Protein AF-A0A7S0FI44-F1 (afdb_monomer)

InterPro domains:
  IPR027450 Alpha-ketoglutarate-dependent dioxygenase AlkB-like [PF13532] (153-317)
  IPR032854 Alkylated DNA repair protein alkB homologue 3 [PTHR31212] (150-317)
  IPR037151 Alpha-ketoglutarate-dependent dioxygenase AlkB-like superfamily [G3DSA:2.60.120.590] (138-317)

Organism: NCBI:txid73915

Structure (mmCIF, N/CA/C/O backbone):
data_AF-A0A7S0FI44-F1
#
_entry.id   AF-A0A7S0FI44-F1
#
loop_
_atom_site.group_PDB
_atom_site.id
_atom_site.type_symbol
_atom_site.label_atom_id
_atom_site.label_alt_id
_atom_site.label_comp_id
_atom_site.label_asym_id
_atom_site.label_entity_id
_atom_site.label_seq_id
_atom_site.pdbx_PDB_ins_code
_atom_site.Cartn_x
_atom_site.Cartn_y
_atom_site.Cartn_z
_atom_site.occupancy
_atom_site.B_iso_or_equiv
_atom_site.auth_seq_id
_atom_site.auth_comp_id
_atom_site.auth_asym_id
_atom_site.auth_atom_id
_atom_site.pdbx_PDB_model_num
ATOM 1 N N . ILE A 1 1 ? -6.161 2.951 2.560 1.00 42.94 1 ILE A N 1
ATOM 2 C CA . ILE A 1 1 ? -7.386 2.260 3.047 1.00 42.94 1 ILE A CA 1
ATOM 3 C C . ILE A 1 1 ? -8.479 2.403 1.997 1.00 42.94 1 ILE A C 1
ATOM 5 O O . ILE A 1 1 ? -8.784 3.537 1.636 1.00 42.94 1 ILE A O 1
ATOM 9 N N . GLU A 1 2 ? -9.023 1.293 1.491 1.00 34.66 2 GLU A N 1
ATOM 10 C CA . GLU A 1 2 ? -10.235 1.283 0.654 1.00 34.66 2 GLU A CA 1
ATOM 11 C C . GLU A 1 2 ? -11.456 0.966 1.534 1.00 34.66 2 GLU A C 1
ATOM 13 O O . GLU A 1 2 ? -11.443 -0.059 2.201 1.00 34.66 2 GLU A O 1
ATOM 18 N N . ALA A 1 3 ? -12.489 1.814 1.581 1.00 27.47 3 ALA A N 1
ATOM 19 C CA . ALA A 1 3 ? -13.718 1.580 2.363 1.00 27.47 3 ALA A CA 1
ATOM 20 C C . ALA A 1 3 ? -14.952 1.549 1.427 1.00 27.47 3 ALA A C 1
ATOM 22 O O . ALA A 1 3 ? -15.003 2.346 0.492 1.00 27.47 3 ALA A O 1
ATOM 23 N N . LEU A 1 4 ? -15.930 0.642 1.631 1.00 38.25 4 LEU A N 1
ATOM 24 C CA . LEU A 1 4 ? -17.159 0.501 0.809 1.00 38.25 4 LEU A CA 1
ATOM 25 C C . LEU A 1 4 ? -18.465 0.243 1.595 1.00 38.25 4 LEU A C 1
ATOM 27 O O . LEU A 1 4 ? -18.546 -0.721 2.355 1.00 38.25 4 LEU A O 1
ATOM 31 N N . TRP A 1 5 ? -19.520 1.027 1.314 1.00 28.00 5 TRP A N 1
ATOM 32 C CA . TRP A 1 5 ? -20.874 0.923 1.903 1.00 28.00 5 TRP A CA 1
ATOM 33 C C . TRP A 1 5 ? -21.754 -0.160 1.255 1.00 28.00 5 TRP A C 1
ATOM 35 O O . TRP A 1 5 ? -21.589 -0.519 0.087 1.00 28.00 5 TRP A O 1
ATOM 45 N N . ARG A 1 6 ? -22.715 -0.692 2.024 1.00 29.89 6 ARG A N 1
ATOM 46 C CA . ARG A 1 6 ? -23.575 -1.809 1.624 1.00 29.89 6 ARG A CA 1
ATOM 47 C C . ARG A 1 6 ? -25.038 -1.501 1.931 1.00 29.89 6 ARG A C 1
ATOM 49 O O . ARG A 1 6 ? -25.525 -1.868 2.986 1.00 29.89 6 ARG A O 1
ATOM 56 N N . GLU A 1 7 ? -25.755 -0.932 0.966 1.00 28.16 7 GLU A N 1
ATOM 57 C CA . GLU A 1 7 ? -27.185 -1.206 0.794 1.00 28.16 7 GLU A CA 1
ATOM 58 C C . GLU A 1 7 ? -27.658 -0.850 -0.628 1.00 28.16 7 GLU A C 1
ATOM 60 O O . GLU A 1 7 ? -27.483 0.265 -1.105 1.00 28.16 7 GLU A O 1
ATOM 65 N N . LYS A 1 8 ? -28.302 -1.825 -1.291 1.00 28.42 8 LYS A N 1
ATOM 66 C CA . LYS A 1 8 ? -28.957 -1.760 -2.620 1.00 28.42 8 LYS A CA 1
ATOM 67 C C . LYS A 1 8 ? -28.057 -1.808 -3.866 1.00 28.42 8 LYS A C 1
ATOM 69 O O . LYS A 1 8 ? -28.042 -0.887 -4.674 1.00 28.42 8 LYS A O 1
ATOM 74 N N . MET A 1 9 ? -27.489 -2.981 -4.160 1.00 27.02 9 MET A N 1
ATOM 75 C CA . MET A 1 9 ? -27.206 -3.353 -5.555 1.00 27.02 9 MET A CA 1
ATOM 76 C C . MET A 1 9 ? -28.156 -4.453 -6.034 1.00 27.02 9 MET A C 1
ATOM 78 O O . MET A 1 9 ? -28.011 -5.620 -5.684 1.00 27.02 9 MET A O 1
ATOM 82 N N . LYS A 1 10 ? -29.111 -4.072 -6.891 1.00 24.08 10 LYS A N 1
ATOM 83 C CA . LYS A 1 10 ? -29.595 -4.951 -7.962 1.00 24.08 10 LYS A CA 1
ATOM 84 C C . LYS A 1 10 ? -28.687 -4.684 -9.167 1.00 24.08 10 LYS A C 1
ATOM 86 O O . LYS A 1 10 ? -28.767 -3.580 -9.709 1.00 24.08 10 LYS A O 1
ATOM 91 N N . PRO A 1 11 ? -27.820 -5.619 -9.588 1.00 28.06 11 PRO A N 1
ATOM 92 C CA . PRO A 1 11 ? -27.009 -5.424 -10.779 1.00 28.06 11 PRO A CA 1
ATOM 93 C C . PRO A 1 11 ? -27.921 -5.361 -12.009 1.00 28.06 11 PRO A C 1
ATOM 95 O O . PRO A 1 11 ? -28.444 -6.362 -12.494 1.00 28.06 11 PRO A O 1
ATOM 98 N N . ARG A 1 12 ? -28.124 -4.153 -12.534 1.00 25.16 12 ARG A N 1
ATOM 99 C CA . ARG A 1 12 ? -28.497 -3.967 -13.934 1.00 25.16 12 ARG A CA 1
ATOM 100 C C . ARG A 1 12 ? -27.219 -4.211 -14.719 1.00 25.16 12 ARG A C 1
ATOM 102 O O . ARG A 1 12 ? -26.402 -3.313 -14.729 1.00 25.16 12 ARG A O 1
ATOM 109 N N . TRP A 1 13 ? -27.038 -5.433 -15.216 1.00 25.02 13 TRP A N 1
ATOM 110 C CA . TRP A 1 13 ? -26.432 -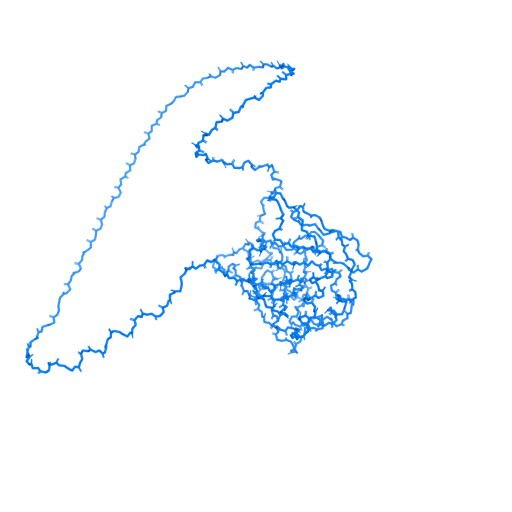5.855 -16.492 1.00 25.02 13 TRP A CA 1
ATOM 111 C C . TRP A 1 13 ? -26.370 -7.391 -16.451 1.00 25.02 13 TRP A C 1
ATOM 113 O O . TRP A 1 13 ? -25.435 -7.993 -15.934 1.00 25.02 13 TRP A O 1
ATOM 123 N N . VAL A 1 14 ? -27.450 -8.004 -16.937 1.00 25.06 14 VAL A N 1
ATOM 124 C CA . VAL A 1 14 ? -27.537 -9.418 -17.328 1.00 25.06 14 VAL A CA 1
ATOM 125 C C . VAL A 1 14 ? -26.830 -9.595 -18.678 1.00 25.06 14 VAL A C 1
ATOM 127 O O . VAL A 1 14 ? -26.771 -8.633 -19.447 1.00 25.06 14 VAL A O 1
ATOM 130 N N . ILE A 1 15 ? -26.407 -10.844 -18.943 1.00 25.98 15 ILE A N 1
ATOM 131 C CA . ILE A 1 15 ? -25.989 -11.516 -20.200 1.00 25.98 15 ILE A CA 1
ATOM 132 C C . ILE A 1 15 ? -24.527 -11.993 -20.060 1.00 25.98 15 ILE A C 1
ATOM 134 O O . ILE A 1 15 ? -23.614 -11.178 -20.061 1.00 25.98 15 ILE A O 1
ATOM 138 N N . ASN A 1 16 ? -24.192 -13.282 -19.934 1.00 27.03 16 ASN A N 1
ATOM 139 C CA . ASN A 1 16 ? -24.954 -14.527 -20.052 1.00 27.03 16 ASN A CA 1
ATOM 140 C C . ASN A 1 16 ? -24.418 -15.553 -19.046 1.00 27.03 16 ASN A C 1
ATOM 142 O O . ASN A 1 16 ? -23.236 -15.899 -19.082 1.00 27.03 16 ASN A O 1
ATOM 146 N N . GLU A 1 17 ? -25.314 -16.095 -18.226 1.00 29.50 17 GLU A N 1
ATOM 147 C CA . GLU A 1 17 ? -25.167 -17.442 -17.690 1.00 29.50 17 GLU A CA 1
ATOM 148 C C . GLU A 1 17 ? -25.159 -18.410 -18.877 1.00 29.50 17 GLU A C 1
ATOM 150 O O . GLU A 1 17 ? -26.155 -18.567 -19.585 1.00 29.50 17 GLU A O 1
ATOM 155 N N . LEU A 1 18 ? -24.023 -19.062 -19.116 1.00 29.16 18 LEU A N 1
ATOM 156 C CA . LEU A 1 18 ? -24.046 -20.376 -19.741 1.00 29.16 18 LEU A CA 1
ATOM 157 C C . LEU A 1 18 ? -24.519 -21.346 -18.659 1.00 29.16 18 LEU A C 1
ATOM 159 O O . LEU A 1 18 ? -23.716 -21.975 -17.974 1.00 29.16 18 LEU A O 1
ATOM 163 N N . GLU A 1 19 ? -25.840 -21.393 -18.478 1.00 33.75 19 GLU A N 1
ATOM 164 C CA . GLU A 1 19 ? -26.489 -22.493 -17.785 1.00 33.75 19 GLU A CA 1
ATOM 165 C C . GLU A 1 19 ? -26.188 -23.793 -18.530 1.00 33.75 19 GLU A C 1
ATOM 167 O O . GLU A 1 19 ? -26.475 -23.978 -19.716 1.00 33.75 19 GLU A O 1
ATOM 172 N N . ASP A 1 20 ? -25.635 -24.695 -17.745 1.00 41.44 20 ASP A N 1
ATOM 173 C CA . ASP A 1 20 ? -25.549 -26.127 -17.907 1.00 41.44 20 ASP A CA 1
ATOM 174 C C . ASP A 1 20 ? -26.904 -26.734 -18.345 1.00 41.44 20 ASP A C 1
ATOM 176 O O . ASP A 1 20 ? -27.764 -27.091 -17.539 1.00 41.44 20 ASP A O 1
ATOM 180 N N . ARG A 1 21 ? -27.137 -26.818 -19.661 1.00 34.50 21 ARG A N 1
ATOM 181 C CA . ARG A 1 21 ? -28.243 -27.576 -20.275 1.00 34.50 21 ARG A CA 1
ATOM 182 C C . ARG A 1 21 ? -27.764 -28.240 -21.561 1.00 34.50 21 ARG A C 1
ATOM 184 O O . ARG A 1 21 ? -28.010 -27.738 -22.655 1.00 34.50 21 ARG A O 1
ATOM 191 N N . GLY A 1 22 ? -27.081 -29.377 -21.426 1.00 31.08 22 GLY A N 1
ATOM 192 C CA . GLY A 1 22 ? -26.434 -30.017 -22.573 1.00 31.08 22 GLY A CA 1
ATOM 193 C C . GLY A 1 22 ? -26.500 -31.531 -22.691 1.00 31.08 22 GLY A C 1
ATOM 194 O O . GLY A 1 22 ? -26.685 -31.989 -23.804 1.00 31.08 22 GLY A O 1
ATOM 195 N N . GLU A 1 23 ? -26.410 -32.328 -21.621 1.00 35.84 23 GLU A N 1
ATOM 196 C CA . GLU A 1 23 ? -26.302 -33.795 -21.774 1.00 35.84 23 GLU A CA 1
ATOM 197 C C . GLU A 1 23 ? -27.194 -34.579 -20.801 1.00 35.84 23 GLU A C 1
ATOM 199 O O . GLU A 1 23 ? -26.773 -35.426 -20.026 1.00 35.84 23 GLU A O 1
ATOM 204 N N . ARG A 1 24 ? -28.506 -34.339 -20.900 1.00 37.62 24 ARG A N 1
ATOM 205 C CA . ARG A 1 24 ? -29.537 -35.349 -20.590 1.00 37.62 24 ARG A CA 1
ATOM 206 C C . ARG A 1 24 ? -30.590 -35.401 -21.696 1.00 37.62 24 ARG A C 1
ATOM 208 O O . ARG A 1 24 ? -31.783 -35.205 -21.484 1.00 37.62 24 ARG A O 1
ATOM 215 N N . ARG A 1 25 ? -30.137 -35.689 -22.917 1.00 39.91 25 ARG A N 1
ATOM 216 C CA . ARG A 1 25 ? -30.969 -36.211 -24.015 1.00 39.91 25 ARG A CA 1
ATOM 217 C C . ARG A 1 25 ? -30.214 -37.327 -24.733 1.00 39.91 25 ARG A C 1
ATOM 219 O O . ARG A 1 25 ? -29.797 -37.185 -25.872 1.00 39.91 25 ARG A O 1
ATOM 226 N N . GLY A 1 26 ? -30.055 -38.447 -24.036 1.00 37.03 26 GLY A N 1
ATOM 227 C CA . GLY A 1 26 ? -29.393 -39.631 -24.578 1.00 37.03 26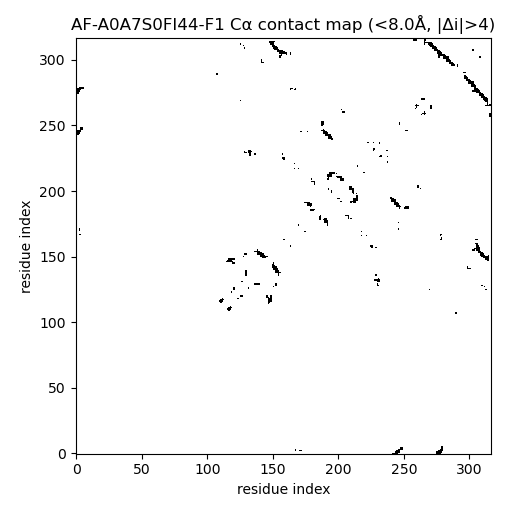 GLY A CA 1
ATOM 228 C C . GLY A 1 26 ? -29.787 -40.946 -23.915 1.00 37.03 26 GLY A C 1
ATOM 229 O O . GLY A 1 26 ? -29.074 -41.913 -24.097 1.00 37.03 26 GLY A O 1
ATOM 230 N N . GLU A 1 27 ? -30.887 -41.024 -23.154 1.00 35.22 27 GLU A N 1
ATOM 231 C CA . GLU A 1 27 ? -31.221 -42.272 -22.438 1.00 35.22 27 GLU A CA 1
ATOM 232 C C . GLU A 1 27 ? -32.729 -42.511 -22.243 1.00 35.22 27 GLU A C 1
ATOM 234 O O . GLU A 1 27 ? -33.208 -42.992 -21.223 1.00 35.22 27 GLU A O 1
ATOM 239 N N . ARG A 1 28 ? -33.527 -42.201 -23.271 1.00 39.06 28 ARG A N 1
ATOM 240 C CA . ARG A 1 28 ? -34.879 -42.769 -23.434 1.00 39.06 28 ARG A CA 1
ATOM 241 C C . ARG A 1 28 ? -35.129 -43.136 -24.888 1.00 39.06 28 ARG A C 1
ATOM 243 O O . ARG A 1 28 ? -35.959 -42.536 -25.564 1.00 39.06 28 ARG A O 1
ATOM 250 N N . ARG A 1 29 ? -34.386 -44.129 -25.380 1.00 34.53 29 ARG A N 1
ATOM 251 C CA . ARG A 1 29 ? -34.750 -44.911 -26.576 1.00 34.53 29 ARG A CA 1
ATOM 252 C C . ARG A 1 29 ? -33.978 -46.234 -26.649 1.00 34.53 29 ARG A C 1
ATOM 254 O O . ARG A 1 29 ? -33.426 -46.589 -27.676 1.00 34.53 29 ARG A O 1
ATOM 261 N N . LEU A 1 30 ? -33.985 -46.992 -25.555 1.00 33.56 30 LEU A N 1
ATOM 262 C CA . LEU A 1 30 ? -33.542 -48.390 -25.518 1.00 33.56 30 LEU A CA 1
ATOM 263 C C . LEU A 1 30 ? -34.564 -49.221 -24.736 1.00 33.56 30 LEU A C 1
ATOM 265 O O . LEU A 1 30 ? -34.299 -49.706 -23.650 1.00 33.56 30 LEU A O 1
ATOM 269 N N . LEU A 1 31 ? -35.778 -49.317 -25.281 1.00 35.69 31 LEU A N 1
ATOM 270 C CA . LEU A 1 31 ? -36.761 -50.362 -24.962 1.00 35.69 31 LEU A CA 1
ATOM 271 C C . LEU A 1 31 ? -37.918 -50.267 -25.958 1.00 35.69 31 LEU A C 1
ATOM 273 O O . LEU A 1 31 ? -39.034 -49.880 -25.635 1.00 35.69 31 LEU A O 1
ATOM 277 N N . ARG A 1 32 ? -37.612 -50.548 -27.226 1.00 35.62 32 ARG A N 1
ATOM 278 C CA . ARG A 1 32 ? -38.540 -51.106 -28.221 1.00 35.62 32 ARG A CA 1
ATOM 279 C C . ARG A 1 32 ? -37.770 -51.325 -29.516 1.00 35.62 32 ARG A C 1
ATOM 281 O O . ARG A 1 32 ? -37.073 -50.429 -29.973 1.00 35.62 32 ARG A O 1
ATOM 288 N N . ARG A 1 33 ? -37.979 -52.504 -30.106 1.00 32.03 33 ARG A N 1
ATOM 289 C CA . ARG A 1 33 ? -37.372 -53.042 -31.340 1.00 32.03 33 ARG A CA 1
ATOM 290 C C . ARG A 1 33 ? -36.057 -53.810 -31.160 1.00 32.03 33 ARG A C 1
ATOM 292 O O . ARG A 1 33 ? -35.045 -53.517 -31.777 1.00 32.03 33 ARG A O 1
ATOM 299 N N . ARG A 1 34 ? -36.145 -54.933 -30.436 1.00 29.98 34 ARG A N 1
ATOM 300 C CA . ARG A 1 34 ? -35.599 -56.188 -30.975 1.00 29.98 34 ARG A CA 1
ATOM 301 C C . ARG A 1 34 ? -36.527 -56.646 -32.100 1.00 29.98 34 ARG A C 1
ATOM 303 O O . ARG A 1 34 ? -37.669 -57.006 -31.832 1.00 29.98 34 ARG A O 1
ATOM 310 N N . SER A 1 35 ? -36.069 -56.576 -33.343 1.00 32.00 35 SER A N 1
ATOM 311 C CA . SER A 1 35 ? -36.377 -57.544 -34.407 1.00 32.00 35 SER A CA 1
ATOM 312 C C . SER A 1 35 ? -35.767 -57.077 -35.730 1.00 32.00 35 SER A C 1
ATOM 314 O O . SER A 1 35 ? -36.118 -56.009 -36.219 1.00 32.00 35 SER A O 1
ATOM 316 N N . ARG A 1 36 ? -34.934 -57.961 -36.309 1.00 32.44 36 ARG A N 1
ATOM 317 C CA . ARG A 1 36 ? -34.455 -57.992 -37.710 1.00 32.44 36 ARG A CA 1
ATOM 318 C C . ARG A 1 36 ? -33.438 -56.896 -38.084 1.00 32.44 36 ARG A C 1
ATOM 320 O O . ARG A 1 36 ? -33.602 -55.754 -37.703 1.00 32.44 36 ARG A O 1
ATOM 327 N N . SER A 1 37 ? -32.384 -57.096 -38.871 1.00 31.28 37 SER A N 1
ATOM 328 C CA . SER A 1 37 ? -31.643 -58.242 -39.418 1.00 31.28 37 SER A CA 1
ATOM 329 C C . SER A 1 37 ? -30.550 -57.640 -40.324 1.00 31.28 37 SER A C 1
ATOM 331 O O . SER A 1 37 ? -30.891 -56.789 -41.132 1.00 31.28 37 SER A O 1
ATOM 333 N N . ARG A 1 38 ? -29.315 -58.163 -40.241 1.00 32.47 38 ARG A N 1
ATOM 334 C CA . ARG A 1 38 ? -28.290 -58.322 -41.309 1.00 32.47 38 ARG A CA 1
ATOM 335 C C . ARG A 1 38 ? -27.722 -57.113 -42.097 1.00 32.47 38 ARG A C 1
ATOM 337 O O . ARG A 1 38 ? -28.450 -56.334 -42.689 1.00 32.47 38 ARG A O 1
ATOM 344 N N . GLY A 1 39 ? -26.388 -57.172 -42.264 1.00 29.27 39 GLY A N 1
ATOM 345 C CA . GLY A 1 39 ? -25.567 -56.540 -43.320 1.00 29.27 39 GLY A CA 1
ATOM 346 C C . GLY A 1 39 ? -25.062 -55.143 -42.944 1.00 29.27 39 GLY A C 1
ATOM 347 O O . GLY A 1 39 ? -25.857 -54.312 -42.546 1.00 29.27 39 GLY A O 1
ATOM 348 N N . GLY A 1 40 ? -23.780 -54.778 -42.979 1.00 28.47 40 GLY A N 1
ATOM 349 C CA . GLY A 1 40 ? -22.634 -55.257 -43.751 1.00 28.47 40 GLY A CA 1
ATOM 350 C C . GLY A 1 40 ? -22.023 -54.041 -44.469 1.00 28.47 40 GLY A C 1
ATOM 351 O O . GLY A 1 40 ? -22.750 -53.333 -45.154 1.00 28.47 40 GLY A O 1
ATOM 352 N N . GLY A 1 41 ? -20.715 -53.795 -44.324 1.00 28.44 41 GLY A N 1
ATOM 353 C CA . GLY A 1 41 ? -19.970 -52.868 -45.193 1.00 28.44 41 GLY A CA 1
ATOM 354 C C . GLY A 1 41 ? -19.305 -51.674 -44.499 1.00 28.44 41 GLY A C 1
ATOM 355 O O . GLY A 1 41 ? -19.962 -50.795 -43.955 1.00 28.44 41 GLY A O 1
ATOM 356 N N . SER A 1 42 ? -17.975 -51.655 -44.578 1.00 29.16 42 SER A N 1
ATOM 357 C CA . SER A 1 42 ? -17.061 -50.581 -44.163 1.00 29.16 42 SER A CA 1
ATOM 358 C C . SER A 1 42 ? -16.632 -49.742 -45.408 1.00 29.16 42 SER A C 1
ATOM 360 O O . SER A 1 42 ? -17.208 -49.934 -46.479 1.00 29.16 42 SER A O 1
ATOM 362 N N . PRO A 1 43 ? -15.683 -48.783 -45.350 1.00 51.69 43 PRO A N 1
ATOM 363 C CA . PRO A 1 43 ? -15.944 -47.358 -45.595 1.00 51.69 43 PRO A CA 1
ATOM 364 C C . PRO A 1 43 ? -15.155 -46.790 -46.795 1.00 51.69 43 PRO A C 1
ATOM 366 O O . PRO A 1 43 ? -14.178 -47.395 -47.233 1.00 51.69 43 PRO A O 1
ATOM 369 N N . ARG A 1 44 ? -15.460 -45.573 -47.286 1.00 31.86 44 ARG A N 1
ATOM 370 C CA . ARG A 1 44 ? -14.504 -44.829 -48.143 1.00 31.86 44 ARG A CA 1
ATOM 371 C C . ARG A 1 44 ? -14.483 -43.307 -47.953 1.00 31.86 44 ARG A C 1
ATOM 373 O O . ARG A 1 44 ? -15.491 -42.619 -48.019 1.00 31.86 44 ARG A O 1
ATOM 380 N N . ARG A 1 45 ? -13.239 -42.840 -47.787 1.00 31.16 45 ARG A N 1
ATOM 381 C CA . ARG A 1 45 ? -12.685 -41.477 -47.840 1.00 31.16 45 ARG A CA 1
ATOM 382 C C . ARG A 1 45 ? -12.764 -40.839 -49.238 1.00 31.16 45 ARG A C 1
ATOM 384 O O . ARG A 1 45 ? -12.702 -41.567 -50.226 1.00 31.16 45 ARG A O 1
ATOM 391 N N . ARG A 1 46 ? -12.672 -39.498 -49.283 1.00 30.36 46 ARG A N 1
ATOM 392 C CA . ARG A 1 46 ? -11.835 -38.615 -50.160 1.00 30.36 46 ARG A CA 1
ATOM 393 C C . ARG A 1 46 ? -12.266 -37.164 -49.869 1.00 30.36 46 ARG A C 1
ATOM 395 O O . ARG A 1 46 ? -13.456 -36.907 -49.868 1.00 30.36 46 ARG A O 1
ATOM 402 N N . SER A 1 47 ? -11.460 -36.210 -49.395 1.00 28.89 47 SER A N 1
ATOM 403 C CA . SER A 1 47 ? -10.191 -35.606 -49.850 1.00 28.89 47 SER A CA 1
ATOM 404 C C . SER A 1 47 ? -10.238 -34.904 -51.219 1.00 28.89 47 SER A C 1
ATOM 406 O O . SER A 1 47 ? -10.415 -35.554 -52.246 1.00 28.89 47 SER A O 1
ATOM 408 N N . ARG A 1 48 ? -10.010 -33.576 -51.185 1.00 31.77 48 ARG A N 1
ATOM 409 C CA . ARG A 1 48 ? -9.289 -32.662 -52.118 1.00 31.77 48 ARG A CA 1
ATOM 410 C C . ARG A 1 48 ? -9.934 -31.266 -52.009 1.00 31.77 48 ARG A C 1
ATOM 412 O O . ARG A 1 48 ? -11.148 -31.195 -52.030 1.00 31.77 48 ARG A O 1
ATOM 419 N N . SER A 1 49 ? -9.295 -30.117 -51.776 1.00 28.38 49 SER A N 1
ATOM 420 C CA . SER A 1 49 ? -7.984 -29.495 -52.044 1.00 28.38 49 SER A CA 1
ATOM 421 C C . SER A 1 49 ? -8.130 -28.311 -53.015 1.00 28.38 49 SER A C 1
ATOM 423 O O . SER A 1 49 ? -8.634 -28.506 -54.115 1.00 28.38 49 SER A O 1
ATOM 425 N N . ARG A 1 50 ? -7.472 -27.202 -52.640 1.00 32.88 50 ARG A N 1
ATOM 426 C CA . ARG A 1 50 ? -6.727 -26.217 -53.462 1.00 32.88 50 ARG A CA 1
ATOM 427 C C . ARG A 1 50 ? -7.412 -24.938 -53.999 1.00 32.88 50 ARG A C 1
ATOM 429 O O . ARG A 1 50 ? -8.156 -24.977 -54.961 1.00 32.88 50 ARG A O 1
ATOM 436 N N . ARG A 1 51 ? -6.855 -23.826 -53.473 1.00 31.61 51 ARG A N 1
ATOM 437 C CA . ARG A 1 51 ? -6.155 -22.688 -54.134 1.00 31.61 51 ARG A CA 1
ATOM 438 C C . ARG A 1 51 ? -6.950 -21.688 -54.997 1.00 31.61 51 ARG A C 1
ATOM 440 O O . ARG A 1 51 ? -7.437 -22.052 -56.053 1.00 31.61 51 ARG A O 1
ATOM 447 N N . GLY A 1 52 ? -6.707 -20.396 -54.719 1.00 27.62 52 GLY A N 1
ATOM 448 C CA . GLY A 1 52 ? -5.976 -19.549 -55.679 1.00 27.62 52 GLY A CA 1
ATOM 449 C C . GLY A 1 52 ? -6.374 -18.066 -55.826 1.00 27.62 52 GLY A C 1
ATOM 450 O O . GLY A 1 52 ? -7.466 -17.776 -56.279 1.00 27.62 52 GLY A O 1
ATOM 451 N N . ARG A 1 53 ? -5.364 -17.197 -55.612 1.00 30.89 53 ARG A N 1
ATOM 452 C CA . ARG A 1 53 ? -5.003 -15.935 -56.321 1.00 30.89 53 ARG A CA 1
ATOM 453 C C . ARG A 1 53 ? -5.761 -14.599 -56.115 1.00 30.89 53 ARG A C 1
ATOM 455 O O . ARG A 1 53 ? -6.848 -14.385 -56.623 1.00 30.89 53 ARG A O 1
ATOM 462 N N . LEU A 1 54 ? -5.031 -13.678 -55.464 1.00 29.28 54 LEU A N 1
ATOM 463 C CA . LEU A 1 54 ? -4.516 -12.346 -55.881 1.00 29.28 54 LEU A CA 1
ATOM 464 C C . LEU A 1 54 ? -5.072 -11.620 -57.130 1.00 29.28 54 LEU A C 1
ATOM 466 O O . LEU A 1 54 ? -5.131 -12.194 -58.215 1.00 29.28 54 LEU A O 1
ATOM 470 N N . GLY A 1 55 ? -5.217 -10.291 -56.991 1.00 28.55 55 GLY A N 1
ATOM 471 C CA . GLY A 1 55 ? -5.282 -9.280 -58.058 1.00 28.55 55 GLY A CA 1
ATOM 472 C C . GLY A 1 55 ? -4.960 -7.871 -57.518 1.00 28.55 55 GLY A C 1
ATOM 473 O O . GLY A 1 55 ? -5.345 -7.538 -56.403 1.00 28.55 55 GLY A O 1
ATOM 474 N N . VAL A 1 56 ? -4.207 -7.082 -58.292 1.00 30.19 56 VAL A N 1
ATOM 475 C CA . VAL A 1 56 ? -3.487 -5.841 -57.929 1.00 30.19 56 VAL A CA 1
ATOM 476 C C . VAL A 1 56 ? -4.034 -4.632 -58.709 1.00 30.19 56 VAL A C 1
ATOM 478 O O . VAL A 1 56 ? -4.318 -4.772 -59.894 1.00 30.19 56 VAL A O 1
ATOM 481 N N . GLY A 1 57 ? -4.026 -3.441 -58.089 1.00 27.41 57 GLY A N 1
ATOM 482 C CA . GLY A 1 57 ? -3.535 -2.193 -58.710 1.00 27.41 57 GLY A CA 1
ATOM 483 C C . GLY A 1 57 ? -4.541 -1.157 -59.241 1.00 27.41 57 GLY A C 1
ATOM 484 O O . GLY A 1 57 ? -5.378 -1.477 -60.074 1.00 27.41 57 GLY A O 1
ATOM 485 N N . ARG A 1 58 ? -4.351 0.127 -58.875 1.00 29.27 58 ARG A N 1
ATOM 486 C CA . ARG A 1 58 ? -3.879 1.210 -59.779 1.00 29.27 58 ARG A CA 1
ATOM 487 C C . ARG A 1 58 ? -3.821 2.593 -59.102 1.00 29.27 58 ARG A C 1
ATOM 489 O O . ARG A 1 58 ? -4.615 2.911 -58.228 1.00 29.27 58 ARG A O 1
ATOM 496 N N . LEU A 1 59 ? -2.857 3.385 -59.577 1.00 27.70 59 LEU A N 1
ATOM 497 C CA . LEU A 1 59 ? -2.531 4.787 -59.277 1.00 27.70 59 LEU A CA 1
ATOM 498 C C . LEU A 1 59 ? -3.316 5.777 -60.161 1.00 27.70 59 LEU A C 1
ATOM 500 O O . LEU A 1 59 ? -3.731 5.420 -61.264 1.00 27.70 59 LEU A O 1
ATOM 504 N N . GLY A 1 60 ? -3.380 7.045 -59.734 1.00 26.95 60 GLY A N 1
ATOM 505 C CA . GLY A 1 60 ? -3.757 8.202 -60.557 1.00 26.95 60 GLY A CA 1
ATOM 506 C C . GLY A 1 60 ? -3.248 9.528 -59.966 1.00 26.95 60 GLY A C 1
ATOM 507 O O . GLY A 1 60 ? -3.524 9.837 -58.814 1.00 26.95 60 GLY A O 1
ATOM 508 N N . LEU A 1 61 ? -2.473 10.269 -60.763 1.00 27.98 61 LEU A N 1
ATOM 509 C CA . LEU A 1 61 ? -1.814 11.563 -60.504 1.00 27.98 61 LEU A CA 1
ATOM 510 C C . LEU A 1 61 ? -2.737 12.772 -60.774 1.00 27.98 61 LEU A C 1
ATOM 512 O O . LEU A 1 61 ? -3.628 12.663 -61.613 1.00 27.98 61 LEU A O 1
ATOM 516 N N . GLY A 1 62 ? -2.409 13.964 -60.235 1.00 25.91 62 GLY A N 1
ATOM 517 C CA . GLY A 1 62 ? -2.764 15.226 -60.914 1.00 25.91 62 GLY A CA 1
ATOM 518 C C . GLY A 1 62 ? -2.746 16.562 -60.138 1.00 25.91 62 GLY A C 1
ATOM 519 O O . GLY A 1 62 ? -3.740 16.916 -59.526 1.00 25.91 62 GLY A O 1
ATOM 520 N N . ARG A 1 63 ? -1.681 17.354 -60.373 1.00 29.41 63 ARG A N 1
ATOM 521 C CA . ARG A 1 63 ? -1.601 18.836 -60.568 1.00 29.41 63 ARG A CA 1
ATOM 522 C C . ARG A 1 63 ? -1.755 19.871 -59.419 1.00 29.41 63 ARG A C 1
ATOM 524 O O . ARG A 1 63 ? -2.843 20.213 -58.986 1.00 29.41 63 ARG A O 1
ATOM 531 N N . LEU A 1 64 ? -0.608 20.508 -59.133 1.00 25.33 64 LEU A N 1
ATOM 532 C CA . LEU A 1 64 ? -0.259 21.955 -59.104 1.00 25.33 64 LEU A CA 1
ATOM 533 C C . LEU A 1 64 ? -1.359 23.046 -59.239 1.00 25.33 64 LEU A C 1
ATOM 535 O O . LEU A 1 64 ? -2.025 23.098 -60.274 1.00 25.33 64 LEU A O 1
ATOM 539 N N . ARG A 1 65 ? -1.317 24.078 -58.364 1.00 29.22 65 ARG A N 1
ATOM 540 C CA . ARG A 1 65 ? -1.088 25.506 -58.731 1.00 29.22 65 ARG A CA 1
ATOM 541 C C . ARG A 1 65 ? -0.814 26.438 -57.525 1.00 29.22 65 ARG A C 1
ATOM 543 O O . ARG A 1 65 ? -1.085 26.102 -56.383 1.00 29.22 65 ARG A O 1
ATOM 550 N N . LEU A 1 66 ? -0.202 27.577 -57.862 1.00 27.64 66 LEU A N 1
ATOM 551 C CA . LEU A 1 66 ? 0.540 28.580 -57.080 1.00 27.64 66 LEU A CA 1
ATOM 552 C C .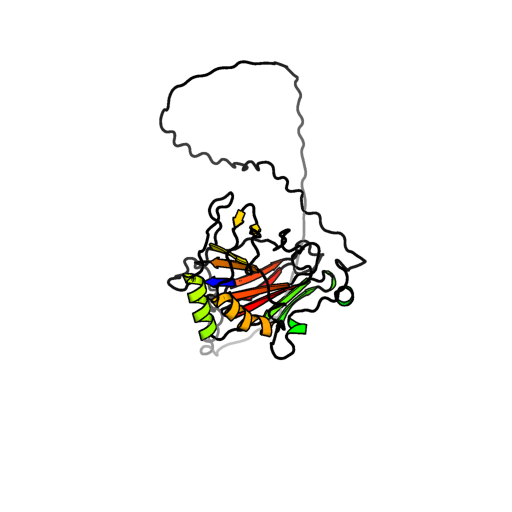 LEU A 1 66 ? -0.269 29.585 -56.219 1.00 27.64 66 LEU A C 1
ATOM 554 O O . LEU A 1 66 ? -1.344 30.017 -56.618 1.00 27.64 66 LEU A O 1
ATOM 558 N N . ARG A 1 67 ? 0.394 30.024 -55.129 1.00 25.89 67 ARG A N 1
ATOM 559 C CA . ARG A 1 67 ? 0.563 31.377 -54.524 1.00 25.89 67 ARG A CA 1
ATOM 560 C C . ARG A 1 67 ? -0.512 32.472 -54.702 1.00 25.89 67 ARG A C 1
ATOM 562 O O . ARG A 1 67 ? -0.753 32.925 -55.817 1.00 25.89 67 ARG A O 1
ATOM 569 N N . ARG A 1 68 ? -0.864 33.116 -53.575 1.00 28.66 68 ARG A N 1
ATOM 570 C CA . ARG A 1 68 ? -0.764 34.583 -53.391 1.00 28.66 68 ARG A CA 1
ATOM 571 C C . ARG A 1 68 ? -0.705 34.971 -51.904 1.00 28.66 68 ARG A C 1
ATOM 573 O O . ARG A 1 68 ? -1.364 34.351 -51.080 1.00 28.66 68 ARG A O 1
ATOM 580 N N . GLU A 1 69 ? 0.138 35.959 -51.618 1.00 27.94 69 GLU A N 1
ATOM 581 C CA . GLU A 1 69 ? 0.355 36.640 -50.335 1.00 27.94 69 GLU A CA 1
ATOM 582 C C . GLU A 1 69 ? -0.744 37.680 -50.050 1.00 27.94 69 GLU A C 1
ATOM 584 O O . GLU A 1 69 ? -1.362 38.188 -50.987 1.00 27.94 69 GLU A O 1
ATOM 589 N N . GLY A 1 70 ? -0.917 38.041 -48.773 1.00 29.34 70 GLY A N 1
ATOM 590 C CA . GLY A 1 70 ? -1.713 39.189 -48.331 1.00 29.34 70 GLY A CA 1
ATOM 591 C C . GLY A 1 70 ? -1.775 39.316 -46.803 1.00 29.34 70 GLY A C 1
ATOM 592 O O . GLY A 1 70 ? -2.593 38.658 -46.172 1.00 29.34 70 GLY A O 1
ATOM 593 N N . ARG A 1 71 ? -0.872 40.144 -46.258 1.00 28.16 71 ARG A N 1
ATOM 594 C CA . ARG A 1 71 ? -0.955 40.933 -45.002 1.00 28.16 71 ARG A CA 1
ATOM 595 C C . ARG A 1 71 ? -2.247 41.782 -44.967 1.00 28.16 71 ARG A C 1
ATOM 597 O O . ARG A 1 71 ? -2.847 41.938 -46.024 1.00 28.16 71 ARG A O 1
ATOM 604 N N . ASP A 1 72 ? -2.731 42.433 -43.914 1.00 27.53 72 ASP A N 1
ATOM 605 C CA . ASP A 1 72 ? -2.371 42.743 -42.519 1.00 27.53 72 ASP A CA 1
ATOM 606 C C . ASP A 1 72 ? -3.669 43.324 -41.893 1.00 27.53 72 ASP A C 1
ATOM 608 O O . ASP A 1 72 ? -4.554 43.753 -42.636 1.00 27.53 72 ASP A O 1
ATOM 612 N N . ASP A 1 73 ? -3.722 43.351 -40.558 1.00 27.67 73 ASP A N 1
ATOM 613 C CA . ASP A 1 73 ? -4.358 44.343 -39.667 1.00 27.67 73 ASP A CA 1
ATOM 614 C C . ASP A 1 73 ? -5.834 44.771 -39.806 1.00 27.67 73 ASP A C 1
ATOM 616 O O . ASP A 1 73 ? -6.322 45.171 -40.860 1.00 27.67 73 ASP A O 1
ATOM 620 N N . GLY A 1 74 ? -6.507 44.872 -38.653 1.00 27.97 74 GLY A N 1
ATOM 621 C CA . GLY A 1 74 ? -7.647 45.780 -38.510 1.00 27.97 74 GLY A CA 1
ATOM 622 C C . GLY A 1 74 ? -8.612 45.438 -37.387 1.00 27.97 74 GLY A C 1
ATOM 623 O O . GLY A 1 74 ? -9.368 44.484 -37.493 1.00 27.97 74 GLY A O 1
ATOM 624 N N . ASP A 1 75 ? -8.555 46.254 -36.347 1.00 26.30 75 ASP A N 1
ATOM 625 C CA . ASP A 1 75 ? -9.273 46.244 -35.076 1.00 26.30 75 ASP A CA 1
ATOM 626 C C . ASP A 1 75 ? -10.808 46.447 -35.161 1.00 26.30 75 ASP A C 1
ATOM 628 O O . ASP A 1 75 ? -11.364 46.796 -36.201 1.00 26.30 75 ASP A O 1
ATOM 632 N N . ASP A 1 76 ? -11.420 46.331 -33.980 1.00 29.55 76 ASP A N 1
ATOM 633 C CA . ASP A 1 76 ? -12.648 46.978 -33.503 1.00 29.55 76 ASP A CA 1
ATOM 634 C C . ASP A 1 76 ? -14.041 46.328 -33.702 1.00 29.55 76 ASP A C 1
ATOM 636 O O . ASP A 1 76 ? -14.697 46.407 -34.734 1.00 29.55 76 ASP A O 1
ATOM 640 N N . ARG A 1 77 ? -14.500 45.791 -32.559 1.00 27.56 77 ARG A N 1
ATOM 641 C CA . ARG A 1 77 ? -15.703 46.166 -31.782 1.00 27.56 77 ARG A CA 1
ATOM 642 C C . ARG A 1 77 ? -17.129 46.007 -32.337 1.00 27.56 77 ARG A C 1
ATOM 644 O O . ARG A 1 77 ? -17.483 46.372 -33.445 1.00 27.56 77 ARG A O 1
ATOM 651 N N . GLU A 1 78 ? -17.942 45.641 -31.344 1.00 28.36 78 GLU A N 1
ATOM 652 C CA . GLU A 1 78 ? -19.363 45.929 -31.129 1.00 28.36 78 GLU A CA 1
ATOM 653 C C . GLU A 1 78 ? -20.428 45.009 -31.747 1.00 28.36 78 GLU A C 1
ATOM 655 O O . GLU A 1 78 ? -20.775 45.061 -32.918 1.00 28.36 78 GLU A O 1
ATOM 660 N N . ASP A 1 79 ? -20.981 44.220 -30.818 1.00 28.31 79 ASP A N 1
ATOM 661 C CA . ASP A 1 79 ? -22.388 44.228 -30.413 1.00 28.31 79 ASP A CA 1
ATOM 662 C C . ASP A 1 79 ? -23.438 43.595 -31.333 1.00 28.31 79 ASP A C 1
ATOM 664 O O . ASP A 1 79 ? -23.439 43.710 -32.553 1.00 28.31 79 ASP A O 1
ATOM 668 N N . GLY A 1 80 ? -24.408 42.956 -30.681 1.00 26.77 80 GLY A N 1
ATOM 669 C CA . GLY A 1 80 ? -25.673 42.618 -31.315 1.00 26.77 80 GLY A CA 1
ATOM 670 C C . GLY A 1 80 ? -25.868 41.157 -31.715 1.00 26.77 80 GLY A C 1
ATOM 671 O O . GLY A 1 80 ? -25.412 40.670 -32.741 1.00 26.77 80 GLY A O 1
ATOM 672 N N . ASP A 1 81 ? -26.767 40.547 -30.951 1.00 30.81 81 ASP A N 1
ATOM 673 C CA . ASP A 1 81 ? -27.926 39.827 -31.479 1.00 30.81 81 ASP A CA 1
ATOM 674 C C . ASP A 1 81 ? -27.890 38.287 -31.470 1.00 30.81 81 ASP A C 1
ATOM 676 O O . ASP A 1 81 ? -27.152 37.591 -32.169 1.00 30.81 81 ASP A O 1
ATOM 680 N N . ARG A 1 82 ? -28.792 37.735 -30.651 1.00 32.69 82 ARG A N 1
ATOM 681 C CA . ARG A 1 82 ? -29.194 36.328 -30.689 1.00 32.69 82 ARG A CA 1
ATOM 682 C C . ARG A 1 82 ? -30.337 36.195 -31.688 1.00 32.69 82 ARG A C 1
ATOM 684 O O . ARG A 1 82 ? -31.374 36.822 -31.485 1.00 32.69 82 ARG A O 1
ATOM 691 N N . PRO A 1 83 ? -30.304 35.149 -32.530 1.00 34.00 83 PRO A N 1
ATOM 692 C CA . PRO A 1 83 ? -31.539 34.419 -32.771 1.00 34.00 83 PRO A CA 1
ATOM 693 C C . PRO A 1 83 ? -31.427 32.907 -32.570 1.00 34.00 83 PRO A C 1
ATOM 695 O O . PRO A 1 83 ? -30.378 32.271 -32.520 1.00 34.00 83 PRO A O 1
ATOM 698 N N . ARG A 1 84 ? -32.617 32.353 -32.367 1.00 30.50 84 ARG A N 1
ATOM 699 C CA . ARG A 1 84 ? -32.944 31.012 -31.899 1.00 30.50 84 ARG A CA 1
ATOM 700 C C . ARG A 1 84 ? -32.783 29.937 -32.986 1.00 30.50 84 ARG A C 1
ATOM 702 O O . ARG A 1 84 ? -33.134 30.155 -34.134 1.00 30.50 84 ARG A O 1
ATOM 709 N N . ARG A 1 85 ? -32.486 28.720 -32.506 1.00 31.25 85 ARG A N 1
ATOM 710 C CA . ARG A 1 85 ? -32.897 27.388 -33.012 1.00 31.25 85 ARG A CA 1
ATOM 711 C C . ARG A 1 85 ? -32.505 26.993 -34.447 1.00 31.25 85 ARG A C 1
ATOM 713 O O . ARG A 1 85 ? -33.191 27.312 -35.407 1.00 31.25 85 ARG A O 1
ATOM 720 N N . GLY A 1 86 ? -31.585 26.029 -34.526 1.00 28.70 86 GLY A N 1
ATOM 721 C CA . GLY A 1 86 ? -31.487 25.070 -35.628 1.00 28.70 86 GLY A CA 1
ATOM 722 C C . GLY A 1 86 ? -31.201 23.662 -35.099 1.00 28.70 86 GLY A C 1
ATOM 723 O O . GLY A 1 86 ? -30.119 23.392 -34.589 1.00 28.70 86 GLY A O 1
ATOM 724 N N . LYS A 1 87 ? -32.176 22.747 -35.196 1.00 34.66 87 LYS A N 1
ATOM 725 C CA . LYS A 1 87 ? -31.941 21.301 -35.059 1.00 34.66 87 LYS A CA 1
ATOM 726 C C . LYS A 1 87 ? -31.208 20.829 -36.317 1.00 34.66 87 LYS A C 1
ATOM 728 O O . LYS A 1 87 ? -31.828 20.724 -37.368 1.00 34.66 87 LYS A O 1
ATOM 733 N N . GLY A 1 88 ? -29.927 20.495 -36.192 1.00 29.58 88 GLY A N 1
ATOM 734 C CA . GLY A 1 88 ? -29.146 19.820 -37.228 1.00 29.58 88 GLY A CA 1
ATOM 735 C C . GLY A 1 88 ? -28.542 18.529 -36.686 1.00 29.58 88 GLY A C 1
ATOM 736 O O . GLY A 1 88 ? -27.604 18.560 -35.898 1.00 29.58 88 GLY A O 1
ATOM 737 N N . LYS A 1 89 ? -29.080 17.377 -37.102 1.00 36.16 89 LYS A N 1
ATOM 738 C CA . LYS A 1 89 ? -28.392 16.085 -36.983 1.00 36.16 89 LYS A CA 1
ATOM 739 C C . LYS A 1 89 ? -27.215 16.097 -37.962 1.00 36.16 89 LYS A C 1
ATOM 741 O O . LYS A 1 89 ? -27.426 15.953 -39.159 1.00 36.16 89 LYS A O 1
ATOM 746 N N . GLY A 1 90 ? -25.997 16.224 -37.447 1.00 30.50 90 GLY A N 1
ATOM 747 C CA . GLY A 1 90 ? -24.760 16.026 -38.198 1.00 30.50 90 GLY A CA 1
ATOM 748 C C . GLY A 1 90 ? -23.845 15.073 -37.439 1.00 30.50 90 GLY A C 1
ATOM 749 O O . GLY A 1 90 ? -23.348 15.406 -36.369 1.00 30.50 90 GLY A O 1
ATOM 750 N N . LYS A 1 91 ? -23.641 13.865 -37.976 1.00 42.59 91 LYS A N 1
ATOM 751 C CA . LYS A 1 91 ? -22.565 12.963 -37.550 1.00 42.59 91 LYS A CA 1
ATOM 752 C C . LYS A 1 91 ? -21.233 13.619 -37.925 1.00 42.59 91 LYS A C 1
ATOM 754 O O . LYS A 1 91 ? -20.839 13.561 -39.083 1.00 42.59 91 LYS A O 1
ATOM 759 N N . GLY A 1 92 ? -20.553 14.216 -36.953 1.00 28.89 92 GLY A N 1
ATOM 760 C CA . GLY A 1 92 ? -19.170 14.667 -37.076 1.00 28.89 92 GLY A CA 1
ATOM 761 C C . GLY A 1 92 ? -18.288 13.873 -36.122 1.00 28.89 92 GLY A C 1
ATOM 762 O O . GLY A 1 92 ? -18.485 13.928 -34.911 1.00 28.89 92 GLY A O 1
ATOM 763 N N . LYS A 1 93 ? -17.325 13.119 -36.663 1.00 42.84 93 LYS A N 1
ATOM 764 C CA . LYS A 1 93 ? -16.142 12.677 -35.914 1.00 42.84 93 LYS A CA 1
ATOM 765 C C . LYS A 1 93 ? -15.374 13.942 -35.519 1.00 42.84 93 LYS A C 1
ATOM 767 O O . LYS A 1 93 ? -14.616 14.467 -36.323 1.00 42.84 93 LYS A O 1
ATOM 772 N N . GLY A 1 94 ? -15.641 14.458 -34.324 1.00 27.56 94 GLY A N 1
ATOM 773 C CA . GLY A 1 94 ? -14.858 15.528 -33.719 1.00 27.56 94 GLY A CA 1
ATOM 774 C C . GLY A 1 94 ? -13.643 14.919 -33.042 1.00 27.56 94 GLY A C 1
ATOM 775 O O . GLY A 1 94 ? -13.764 14.351 -31.956 1.00 27.56 94 GLY A O 1
ATOM 776 N N . ASP A 1 95 ? -12.506 14.995 -33.723 1.00 37.53 95 ASP A N 1
ATOM 777 C CA . ASP A 1 95 ? -11.188 14.829 -33.126 1.00 37.53 95 ASP A CA 1
ATOM 778 C C . ASP A 1 95 ? -11.090 15.853 -31.986 1.00 37.53 95 ASP A C 1
ATOM 780 O O . ASP A 1 95 ? -11.159 17.062 -32.215 1.00 37.53 95 ASP A O 1
ATOM 784 N N . LYS A 1 96 ? -11.097 15.379 -30.734 1.00 35.44 96 LYS A N 1
ATOM 785 C CA . LYS A 1 96 ? -11.002 16.269 -29.577 1.00 35.44 96 LYS A CA 1
ATOM 786 C C . LYS A 1 96 ? -9.571 16.762 -29.495 1.00 35.44 96 LYS A C 1
ATOM 788 O O . LYS A 1 96 ? -8.681 16.036 -29.054 1.00 35.44 96 LYS A O 1
ATOM 793 N N . ASP A 1 97 ? -9.437 18.009 -29.916 1.00 30.42 97 ASP A N 1
ATOM 794 C CA . ASP A 1 97 ? -8.371 18.957 -29.653 1.00 30.42 97 ASP A CA 1
ATOM 795 C C . ASP A 1 97 ? -7.643 18.650 -28.332 1.00 30.42 97 ASP A C 1
ATOM 797 O O . ASP A 1 97 ? -8.115 18.911 -27.216 1.00 30.42 97 ASP A O 1
ATOM 801 N N . LYS A 1 98 ? -6.500 17.974 -28.463 1.00 36.50 98 LYS A N 1
ATOM 802 C CA . LYS A 1 98 ? -5.580 17.721 -27.362 1.00 36.50 98 LYS A CA 1
ATOM 803 C C . LYS A 1 98 ? -4.789 19.007 -27.168 1.00 36.50 98 LYS A C 1
ATOM 805 O O . LYS A 1 98 ? -3.730 19.168 -27.764 1.00 36.50 98 LYS A O 1
ATOM 810 N N . GLY A 1 99 ? -5.293 19.887 -26.302 1.00 32.47 99 GLY A N 1
ATOM 811 C CA . GLY A 1 99 ? -4.490 20.984 -25.752 1.00 32.47 99 GLY A CA 1
ATOM 812 C C . GLY A 1 99 ? -3.113 20.472 -25.291 1.00 32.47 99 GLY A C 1
ATOM 813 O O . GLY A 1 99 ? -3.007 19.296 -24.910 1.00 32.47 99 GLY A O 1
ATOM 814 N N . PRO A 1 100 ? -2.065 21.309 -25.364 1.00 34.34 100 PRO A N 1
ATOM 815 C CA . PRO A 1 100 ? -0.681 20.860 -25.399 1.00 34.34 100 PRO A CA 1
ATOM 816 C C . PRO A 1 100 ? -0.350 20.056 -24.143 1.00 34.34 100 PRO A C 1
ATOM 818 O O . PRO A 1 100 ? -0.279 20.579 -23.034 1.00 34.34 100 PRO A O 1
ATOM 821 N N . ARG A 1 101 ? -0.170 18.745 -24.322 1.00 44.56 101 ARG A N 1
ATOM 822 C CA . ARG A 1 101 ? 0.464 17.904 -23.316 1.00 44.56 101 ARG A CA 1
ATOM 823 C C . ARG A 1 101 ? 1.948 18.245 -23.331 1.00 44.56 101 ARG A C 1
ATOM 825 O O . ARG A 1 101 ? 2.610 17.969 -24.324 1.00 44.56 101 ARG A O 1
ATOM 832 N N . SER A 1 102 ? 2.503 18.689 -22.212 1.00 44.34 102 SER A N 1
ATOM 833 C CA . SER A 1 102 ? 3.930 18.481 -21.942 1.00 44.34 102 SER A CA 1
ATOM 834 C C . SER A 1 102 ? 4.184 17.033 -21.481 1.00 44.34 102 SER A C 1
ATOM 836 O O . SER A 1 102 ? 4.928 16.799 -20.534 1.00 44.34 102 SER A O 1
ATOM 838 N N . SER A 1 103 ? 3.519 16.041 -22.088 1.00 46.62 103 SER A N 1
ATOM 839 C CA . SER A 1 103 ? 3.783 14.631 -21.798 1.00 46.62 103 SER A CA 1
ATOM 840 C C . SER A 1 103 ? 4.855 14.164 -22.767 1.00 46.62 103 SER A C 1
ATOM 842 O O . SER A 1 103 ? 4.548 13.697 -23.868 1.00 46.62 103 SER A O 1
ATOM 844 N N . ILE A 1 104 ? 6.112 14.327 -22.373 1.00 44.75 104 ILE A N 1
ATOM 845 C CA . ILE A 1 104 ? 7.190 13.535 -22.960 1.00 44.75 104 ILE A CA 1
ATOM 846 C C . ILE A 1 104 ? 6.733 12.068 -22.844 1.00 44.75 104 ILE A C 1
ATOM 848 O O . ILE A 1 104 ? 6.356 11.660 -21.744 1.00 44.75 104 ILE A O 1
ATOM 852 N N . PRO A 1 105 ? 6.637 11.301 -23.946 1.00 57.62 105 PRO A N 1
ATOM 853 C CA . PRO A 1 105 ? 6.293 9.888 -23.865 1.00 57.62 105 PRO A CA 1
ATOM 854 C C . PRO A 1 105 ? 7.286 9.192 -22.934 1.00 57.62 105 PRO A C 1
ATOM 856 O O . PRO A 1 105 ? 8.491 9.349 -23.121 1.00 57.62 105 PRO A O 1
ATOM 859 N N . GLU A 1 106 ? 6.801 8.455 -21.934 1.00 70.81 106 GLU A N 1
ATOM 860 C CA . GLU A 1 106 ? 7.691 7.670 -21.079 1.00 70.81 106 GLU A CA 1
ATOM 861 C C . GLU A 1 106 ? 8.402 6.615 -21.931 1.00 70.81 106 GLU A C 1
ATOM 863 O O . GLU A 1 106 ? 7.774 5.771 -22.578 1.00 70.81 106 GLU A O 1
ATOM 868 N N . VAL A 1 107 ? 9.728 6.721 -21.985 1.00 81.44 107 VAL A N 1
ATOM 869 C CA . VAL A 1 107 ? 10.601 5.837 -22.758 1.00 81.44 107 VAL A CA 1
ATOM 870 C C . VAL A 1 107 ? 10.842 4.564 -21.948 1.00 81.44 107 VAL A C 1
ATOM 872 O O . VAL A 1 107 ? 11.062 4.647 -20.741 1.00 81.44 107 VAL A O 1
ATOM 875 N N . LYS A 1 108 ? 10.808 3.392 -22.605 1.00 85.44 108 LYS A N 1
ATOM 876 C CA . LYS A 1 108 ? 11.177 2.105 -21.985 1.00 85.44 108 LYS A CA 1
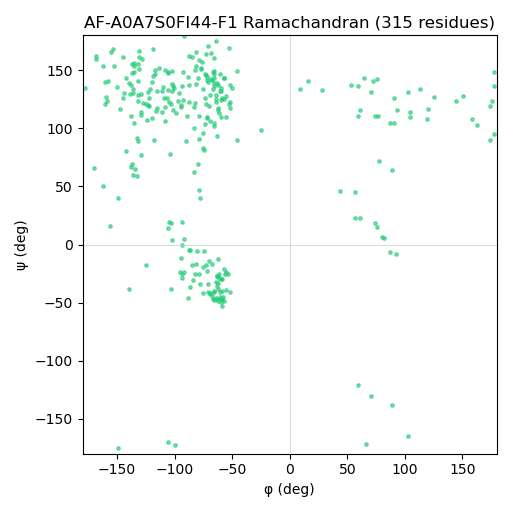ATOM 877 C C . LYS A 1 108 ? 12.573 2.254 -21.356 1.00 85.44 108 LYS A C 1
ATOM 879 O O . LYS A 1 108 ? 13.495 2.591 -22.101 1.00 85.44 108 LYS A O 1
ATOM 884 N N . PRO A 1 109 ? 12.741 2.035 -20.039 1.00 85.50 109 PRO A N 1
ATOM 885 C CA . PRO A 1 109 ? 14.052 2.132 -19.418 1.00 85.50 109 PRO A CA 1
ATOM 886 C C . PRO A 1 109 ? 14.973 1.036 -19.959 1.00 85.50 109 PRO A C 1
ATOM 888 O O . PRO A 1 109 ? 14.521 -0.044 -20.349 1.00 85.50 109 PRO A O 1
ATOM 891 N N . GLU A 1 110 ? 16.269 1.326 -20.006 1.00 89.31 110 GLU A N 1
ATOM 892 C CA . GLU A 1 110 ? 17.275 0.323 -20.341 1.00 89.31 110 GLU A CA 1
ATOM 893 C C . GLU A 1 110 ? 17.465 -0.639 -19.163 1.00 89.31 110 GLU A C 1
ATOM 895 O O . GLU A 1 110 ? 17.347 -0.248 -18.000 1.00 89.31 110 GLU A O 1
ATOM 900 N N . LYS A 1 111 ? 17.755 -1.908 -19.469 1.00 92.31 111 LYS A N 1
ATOM 901 C CA . LYS A 1 111 ? 18.134 -2.897 -18.455 1.00 92.31 111 LYS A CA 1
ATOM 902 C C . LYS A 1 111 ? 19.475 -2.494 -17.839 1.00 92.31 111 LYS A C 1
ATOM 904 O O . LYS A 1 111 ? 20.383 -2.092 -18.563 1.00 92.31 111 LYS A O 1
ATOM 909 N N . LEU A 1 112 ? 19.612 -2.644 -16.523 1.00 91.31 112 LEU A N 1
ATOM 910 C CA . LEU A 1 112 ? 20.839 -2.324 -15.798 1.00 91.31 112 LEU A CA 1
ATOM 911 C C . LEU A 1 112 ? 22.022 -3.195 -16.249 1.00 91.31 112 LEU A C 1
ATOM 913 O O . LEU A 1 112 ? 23.110 -2.679 -16.496 1.00 91.31 112 LEU A O 1
ATOM 917 N N . CYS A 1 113 ? 21.835 -4.518 -16.326 1.00 90.25 113 CYS A N 1
ATOM 918 C CA . CYS A 1 113 ? 22.883 -5.448 -16.754 1.00 90.25 113 CYS A CA 1
ATOM 919 C C . CYS A 1 113 ? 22.299 -6.791 -17.212 1.00 90.25 113 CYS A C 1
ATOM 921 O O . CYS A 1 113 ? 21.655 -7.498 -16.436 1.00 90.25 113 CYS A O 1
ATOM 923 N N . GLY A 1 114 ? 22.562 -7.180 -18.463 1.00 91.00 114 GLY A N 1
ATOM 924 C CA . GLY A 1 114 ? 22.035 -8.422 -19.032 1.00 91.00 114 GLY A CA 1
ATOM 925 C C . GLY A 1 114 ? 20.506 -8.436 -19.017 1.00 91.00 114 GLY A C 1
ATOM 926 O O . GLY A 1 114 ? 19.875 -7.553 -19.591 1.00 91.00 114 GLY A O 1
ATOM 927 N N . GLU A 1 115 ? 19.920 -9.423 -18.336 1.00 89.88 115 GLU A N 1
ATOM 928 C CA . GLU A 1 115 ? 18.466 -9.540 -18.162 1.00 89.88 115 GLU A CA 1
ATOM 929 C C . GLU A 1 115 ? 17.918 -8.783 -16.946 1.00 89.88 115 GLU A C 1
ATOM 931 O O . GLU A 1 115 ? 16.702 -8.748 -16.772 1.00 89.88 115 GLU A O 1
ATOM 936 N N . LEU A 1 116 ? 18.785 -8.190 -16.116 1.00 93.25 116 LEU A N 1
ATOM 937 C CA . LEU A 1 116 ? 18.398 -7.458 -14.911 1.00 93.25 116 LEU A CA 1
ATOM 938 C C . LEU A 1 116 ? 17.984 -6.032 -15.253 1.00 93.25 116 LEU A C 1
ATOM 940 O O . LEU A 1 116 ? 18.776 -5.259 -15.797 1.00 93.25 116 LEU A O 1
ATOM 944 N N . TRP A 1 117 ? 16.754 -5.680 -14.900 1.00 93.38 117 TRP A N 1
ATOM 945 C CA . TRP A 1 117 ? 16.241 -4.318 -15.014 1.00 93.38 117 TRP A CA 1
ATOM 946 C C . TRP A 1 117 ? 16.737 -3.416 -13.884 1.00 93.38 117 TRP A C 1
ATOM 948 O O . TRP A 1 117 ? 16.997 -2.240 -14.111 1.00 93.38 117 TRP A O 1
ATOM 958 N N . GLU A 1 118 ? 16.905 -3.980 -12.694 1.00 95.31 118 GLU A N 1
ATOM 959 C CA . GLU A 1 118 ? 17.298 -3.293 -11.470 1.00 95.31 118 GLU A CA 1
ATOM 960 C C . GLU A 1 118 ? 18.453 -4.024 -10.777 1.00 95.31 118 GLU A C 1
ATOM 962 O O . GLU A 1 118 ? 18.785 -5.169 -11.095 1.00 95.31 118 GLU A O 1
ATOM 967 N N . GLU A 1 119 ? 19.088 -3.357 -9.811 1.00 94.88 119 GLU A N 1
ATOM 968 C CA . GLU A 1 119 ? 20.068 -4.021 -8.955 1.00 94.88 119 GLU A CA 1
ATOM 969 C C . GLU A 1 119 ? 19.372 -5.093 -8.084 1.00 94.88 119 GLU A C 1
ATOM 971 O O . GLU A 1 119 ? 18.294 -4.816 -7.550 1.00 94.88 119 GLU A O 1
ATOM 976 N N . PRO A 1 120 ? 19.948 -6.306 -7.923 1.00 95.19 120 PRO A N 1
ATOM 977 C CA . PRO A 1 120 ? 19.357 -7.355 -7.091 1.00 95.19 120 PRO A CA 1
ATOM 978 C C . PRO A 1 120 ? 19.131 -6.915 -5.643 1.00 95.19 120 PRO A C 1
ATOM 980 O O . PRO A 1 120 ? 19.973 -6.227 -5.059 1.00 95.19 120 PRO A O 1
ATOM 983 N N . ARG A 1 121 ? 18.032 -7.375 -5.034 1.00 94.88 121 ARG A N 1
ATOM 984 C CA . ARG A 1 121 ? 17.630 -6.965 -3.677 1.00 94.88 121 ARG A CA 1
ATOM 985 C C . ARG A 1 121 ? 18.677 -7.273 -2.602 1.00 94.88 121 ARG A C 1
ATOM 987 O O . ARG A 1 121 ? 18.794 -6.530 -1.635 1.00 94.88 121 ARG A O 1
ATOM 994 N N . GLU A 1 122 ? 19.482 -8.320 -2.783 1.00 94.19 122 GLU A N 1
ATOM 995 C CA . GLU A 1 122 ? 20.542 -8.709 -1.844 1.00 94.19 122 GLU A CA 1
ATOM 996 C C . GLU A 1 122 ? 21.627 -7.632 -1.728 1.00 94.19 122 GLU A C 1
ATOM 998 O O . GLU A 1 122 ? 22.275 -7.518 -0.691 1.00 94.19 122 GLU A O 1
ATOM 1003 N N . LYS A 1 123 ? 21.824 -6.833 -2.784 1.00 94.62 123 LYS A N 1
ATOM 1004 C CA . LYS A 1 123 ? 22.771 -5.714 -2.779 1.00 94.62 123 LYS A CA 1
ATOM 1005 C C . LYS A 1 123 ? 22.172 -4.443 -2.189 1.00 94.62 123 LYS A C 1
ATOM 1007 O O . LYS A 1 123 ? 22.905 -3.661 -1.593 1.00 94.62 123 LYS A O 1
ATOM 1012 N N . THR A 1 124 ? 20.863 -4.247 -2.341 1.00 93.81 124 THR A N 1
ATOM 1013 C CA . THR A 1 124 ? 20.166 -3.059 -1.826 1.00 93.81 124 THR A CA 1
ATOM 1014 C C . THR A 1 124 ? 19.759 -3.213 -0.363 1.00 93.81 124 THR A C 1
ATOM 1016 O O . THR A 1 124 ? 19.498 -2.220 0.309 1.00 93.81 124 THR A O 1
ATOM 1019 N N . GLY A 1 125 ? 19.737 -4.450 0.145 1.00 94.25 125 GLY A N 1
ATOM 1020 C CA . GLY A 1 125 ? 19.300 -4.772 1.501 1.00 94.25 125 GLY A CA 1
ATOM 1021 C C . GLY A 1 125 ? 17.780 -4.737 1.670 1.00 94.25 125 GLY A C 1
ATOM 1022 O O . GLY A 1 125 ? 17.306 -4.702 2.803 1.00 94.25 125 GLY A O 1
ATOM 1023 N N . LEU A 1 126 ? 17.014 -4.736 0.571 1.00 94.81 126 LEU A N 1
ATOM 1024 C CA . LEU A 1 126 ? 15.553 -4.727 0.614 1.00 94.81 126 LEU A CA 1
ATOM 1025 C C . LEU A 1 126 ? 15.029 -5.996 1.302 1.00 94.81 126 LEU A C 1
ATOM 1027 O O . LEU A 1 126 ? 15.169 -7.105 0.779 1.00 94.81 126 LEU A O 1
ATOM 1031 N N . GLN A 1 127 ? 14.379 -5.811 2.450 1.00 94.88 127 GLN A N 1
ATOM 1032 C CA . GLN A 1 127 ? 13.627 -6.851 3.148 1.00 94.88 127 GLN A CA 1
ATOM 1033 C C . GLN A 1 127 ? 12.151 -6.742 2.775 1.00 94.88 127 GLN A C 1
ATOM 1035 O O . GLN A 1 127 ? 11.579 -5.654 2.834 1.00 94.88 127 GLN A O 1
ATOM 1040 N N . LEU A 1 128 ? 11.539 -7.861 2.380 1.00 96.38 128 LEU A N 1
ATOM 1041 C CA . LEU A 1 128 ? 10.118 -7.878 2.050 1.00 96.38 128 LEU A CA 1
ATOM 1042 C C . LEU A 1 128 ? 9.274 -7.997 3.317 1.00 96.38 128 LEU A C 1
ATOM 1044 O O . LEU A 1 128 ? 9.667 -8.654 4.277 1.00 96.38 128 LEU A O 1
ATOM 1048 N N . VAL A 1 129 ? 8.067 -7.443 3.297 1.00 95.75 129 VAL A N 1
ATOM 1049 C CA . VAL A 1 129 ? 7.096 -7.526 4.396 1.00 95.75 129 VAL A CA 1
ATOM 1050 C C . VAL A 1 129 ? 6.809 -8.975 4.783 1.00 95.75 129 VAL A C 1
ATOM 1052 O O . VAL A 1 129 ? 6.727 -9.289 5.967 1.00 95.75 129 VAL A O 1
ATOM 1055 N N . ALA A 1 130 ? 6.713 -9.878 3.805 1.00 94.06 130 ALA A N 1
ATOM 1056 C CA . ALA A 1 130 ? 6.534 -11.305 4.070 1.00 94.06 130 ALA A CA 1
ATOM 1057 C C . ALA A 1 130 ? 7.731 -11.929 4.818 1.00 94.06 130 ALA A C 1
ATOM 1059 O O . ALA A 1 130 ? 7.532 -12.831 5.629 1.00 94.06 130 ALA A O 1
ATOM 1060 N N . ASP A 1 131 ? 8.950 -11.433 4.574 1.00 93.56 131 ASP A N 1
ATOM 1061 C CA . ASP A 1 131 ? 10.167 -11.883 5.257 1.00 93.56 131 ASP A CA 1
ATOM 1062 C C . ASP A 1 131 ? 10.218 -11.314 6.691 1.00 93.56 131 ASP A C 1
ATOM 1064 O O . ASP A 1 131 ? 10.541 -12.034 7.636 1.00 93.56 131 ASP A O 1
ATOM 1068 N N . MET A 1 132 ? 9.847 -10.038 6.863 1.00 94.44 132 MET A N 1
ATOM 1069 C CA . MET A 1 132 ? 9.846 -9.334 8.156 1.00 94.44 132 MET A CA 1
ATOM 1070 C C . MET A 1 132 ? 8.748 -9.826 9.109 1.00 94.44 132 MET A C 1
ATOM 1072 O O . MET A 1 132 ? 8.998 -9.994 10.299 1.00 94.44 132 MET A O 1
ATOM 1076 N N . ALA A 1 133 ? 7.539 -10.094 8.604 1.00 92.19 133 ALA A N 1
ATOM 1077 C CA . ALA A 1 133 ? 6.400 -10.545 9.411 1.00 92.19 133 ALA A CA 1
ATOM 1078 C C . ALA A 1 133 ? 6.581 -11.956 10.009 1.00 92.19 133 ALA A C 1
ATOM 1080 O O . ALA A 1 133 ? 5.855 -12.347 10.927 1.00 92.19 133 ALA A O 1
ATOM 1081 N N . GLY A 1 134 ? 7.530 -12.737 9.483 1.00 84.81 134 GLY A N 1
ATOM 1082 C CA . GLY A 1 134 ? 7.796 -14.104 9.913 1.00 84.81 134 GLY A CA 1
ATOM 1083 C C . GLY A 1 134 ? 6.652 -15.085 9.619 1.00 84.81 134 GLY A C 1
ATOM 1084 O O . GLY A 1 134 ? 5.668 -14.787 8.945 1.00 84.81 134 GLY A O 1
ATOM 1085 N N . SER A 1 135 ? 6.764 -16.306 10.149 1.00 81.38 135 SER A N 1
ATOM 1086 C CA . SER A 1 135 ? 5.821 -17.403 9.864 1.00 81.38 135 SER A CA 1
ATOM 1087 C C . SER A 1 135 ? 4.451 -17.274 10.547 1.00 81.38 135 SER A C 1
ATOM 1089 O O . SER A 1 135 ? 3.565 -18.089 10.288 1.00 81.38 135 SER A O 1
ATOM 1091 N N . GLY A 1 136 ? 4.256 -16.267 11.407 1.00 86.19 136 GLY A N 1
ATOM 1092 C CA . GLY A 1 136 ? 2.993 -16.020 12.112 1.00 86.1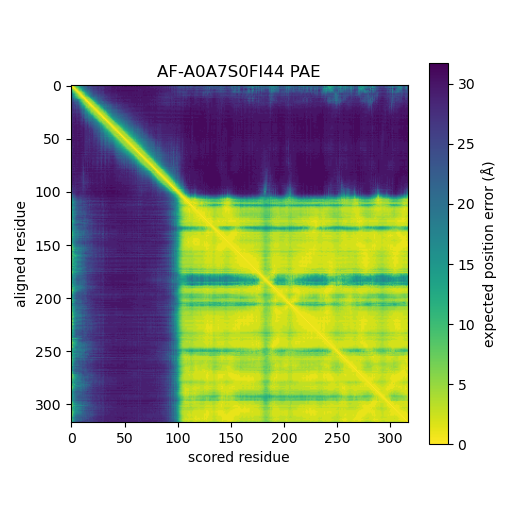9 136 GLY A CA 1
ATOM 1093 C C . GLY A 1 136 ? 1.876 -15.466 11.220 1.00 86.19 136 GLY A C 1
ATOM 1094 O O . GLY A 1 136 ? 0.700 -15.562 11.577 1.00 86.19 136 GLY A O 1
ATOM 1095 N N . HIS A 1 137 ? 2.224 -14.927 10.048 1.00 89.31 137 HIS A N 1
ATOM 1096 C CA . HIS A 1 137 ? 1.280 -14.330 9.107 1.00 89.31 137 HIS A CA 1
ATOM 1097 C C . HIS A 1 137 ? 1.483 -14.917 7.704 1.00 89.31 137 HIS A C 1
ATOM 1099 O O . HIS A 1 137 ? 2.534 -14.706 7.103 1.00 89.31 137 HIS A O 1
ATOM 1105 N N . PRO A 1 138 ? 0.502 -15.661 7.154 1.00 93.69 138 PRO A N 1
ATOM 1106 C CA . PRO A 1 138 ? 0.665 -16.375 5.889 1.00 93.69 138 PRO A CA 1
ATOM 1107 C C . PRO A 1 138 ? 0.507 -15.438 4.681 1.00 93.69 138 PRO A C 1
ATOM 1109 O O . PRO A 1 138 ? -0.468 -15.529 3.932 1.00 93.69 138 PRO A O 1
ATOM 1112 N N . TRP A 1 139 ? 1.468 -14.532 4.495 1.00 97.44 139 TRP A N 1
ATOM 1113 C CA . TRP A 1 139 ? 1.567 -13.688 3.307 1.00 97.44 139 TRP A CA 1
ATOM 1114 C C . TRP A 1 139 ? 1.731 -14.546 2.047 1.00 97.44 139 TRP A C 1
ATOM 1116 O O . TRP A 1 139 ? 2.542 -15.469 1.990 1.00 97.44 139 TRP A O 1
ATOM 1126 N N . GLN A 1 140 ? 0.940 -14.240 1.021 1.00 96.69 140 GLN A N 1
ATOM 1127 C CA . GLN A 1 140 ? 0.915 -14.959 -0.248 1.00 96.69 140 GLN A CA 1
ATOM 1128 C C . GLN A 1 140 ? 1.534 -14.089 -1.344 1.00 96.69 140 GLN A C 1
ATOM 1130 O O . GLN A 1 140 ? 1.061 -12.970 -1.554 1.00 96.69 140 GLN A O 1
ATOM 1135 N N . PRO A 1 141 ? 2.540 -14.571 -2.090 1.00 96.62 141 PRO A N 1
ATOM 1136 C CA . PRO A 1 141 ? 3.139 -13.781 -3.156 1.00 96.62 141 PRO A CA 1
ATOM 1137 C C . PRO A 1 141 ? 2.161 -13.596 -4.326 1.00 96.62 141 PRO A C 1
ATOM 1139 O O . PRO A 1 141 ? 1.620 -14.560 -4.872 1.00 96.62 141 PRO A O 1
ATOM 1142 N N . VAL A 1 142 ? 1.973 -12.348 -4.749 1.00 96.88 142 VAL A N 1
ATOM 1143 C CA . VAL A 1 142 ? 1.172 -11.948 -5.921 1.00 96.88 142 VAL A CA 1
ATOM 1144 C C . VAL A 1 142 ? 2.073 -11.593 -7.107 1.00 96.88 142 VAL A C 1
ATOM 1146 O O . VAL A 1 142 ? 1.759 -11.928 -8.256 1.00 96.88 142 VAL A O 1
ATOM 1149 N N . LEU A 1 143 ? 3.199 -10.934 -6.828 1.00 96.69 143 LEU A N 1
ATOM 1150 C CA . LEU A 1 143 ? 4.245 -10.590 -7.785 1.00 96.69 143 LEU A CA 1
ATOM 1151 C C . LEU A 1 143 ? 5.608 -10.886 -7.155 1.00 96.69 143 LEU A C 1
ATOM 1153 O O . LEU A 1 143 ? 5.876 -10.461 -6.036 1.00 96.69 143 LEU A O 1
ATOM 1157 N N . GLN A 1 144 ? 6.445 -11.606 -7.893 1.00 96.19 144 GLN A N 1
ATOM 1158 C CA . GLN A 1 144 ? 7.857 -11.812 -7.588 1.00 96.19 144 GLN A CA 1
ATOM 1159 C C . GLN A 1 144 ? 8.620 -11.628 -8.897 1.00 96.19 144 GLN A C 1
ATOM 1161 O O . GLN A 1 144 ? 8.518 -12.470 -9.792 1.00 96.19 144 GLN A O 1
ATOM 1166 N N . ASP A 1 145 ? 9.286 -10.488 -9.036 1.00 96.06 145 ASP A N 1
ATOM 1167 C CA . ASP A 1 145 ? 10.124 -10.152 -10.183 1.00 96.06 145 ASP A CA 1
ATOM 1168 C C . ASP A 1 145 ? 11.469 -9.630 -9.670 1.00 96.06 145 ASP A C 1
ATOM 1170 O O . ASP A 1 145 ? 11.649 -8.430 -9.450 1.00 96.06 145 ASP A O 1
ATOM 1174 N N . ASP A 1 146 ? 12.406 -10.558 -9.462 1.00 95.88 146 ASP A N 1
ATOM 1175 C CA . ASP A 1 146 ? 13.751 -10.247 -8.968 1.00 95.88 146 ASP A CA 1
ATOM 1176 C C . ASP A 1 146 ? 14.519 -9.352 -9.944 1.00 95.88 146 ASP A C 1
ATOM 1178 O O . ASP A 1 146 ? 15.295 -8.493 -9.529 1.00 95.88 146 ASP A O 1
ATOM 1182 N N . SER A 1 147 ? 14.270 -9.515 -11.248 1.00 95.31 147 SER A N 1
ATOM 1183 C CA . SER A 1 147 ? 14.942 -8.735 -12.283 1.00 95.31 147 SER A CA 1
ATOM 1184 C C . SER A 1 147 ? 14.563 -7.257 -12.209 1.00 95.31 147 SER A C 1
ATOM 1186 O O . SER A 1 147 ? 15.431 -6.395 -12.339 1.00 95.31 147 SER A O 1
ATOM 1188 N N . ARG A 1 148 ? 13.283 -6.954 -11.965 1.00 95.81 148 ARG A N 1
ATOM 1189 C CA . ARG A 1 148 ? 12.772 -5.586 -11.767 1.00 95.81 148 ARG A CA 1
ATOM 1190 C C . ARG A 1 148 ? 12.752 -5.152 -10.308 1.00 95.81 148 ARG A C 1
ATOM 1192 O O . ARG A 1 148 ? 12.207 -4.089 -10.025 1.00 95.81 148 ARG A O 1
ATOM 1199 N N . ARG A 1 149 ? 13.268 -5.970 -9.380 1.00 96.81 149 ARG A N 1
ATOM 1200 C CA . ARG A 1 149 ? 13.175 -5.752 -7.925 1.00 96.81 149 ARG A CA 1
ATOM 1201 C C . ARG A 1 149 ? 11.762 -5.293 -7.524 1.00 96.81 149 ARG A C 1
ATOM 1203 O O . ARG A 1 149 ? 11.589 -4.303 -6.824 1.00 96.81 149 ARG A O 1
ATOM 1210 N N . SER A 1 150 ? 10.744 -5.967 -8.054 1.00 97.06 150 SER A N 1
ATOM 1211 C CA . SER A 1 150 ? 9.338 -5.584 -7.904 1.00 97.06 150 SER A CA 1
ATOM 1212 C C . SER A 1 150 ? 8.558 -6.733 -7.287 1.00 97.06 150 SER A C 1
ATOM 1214 O O . SER A 1 150 ? 8.496 -7.832 -7.844 1.00 97.06 150 SER A O 1
ATOM 1216 N N . TYR A 1 151 ? 7.957 -6.474 -6.129 1.00 98.00 151 TYR A N 1
ATOM 1217 C CA . TYR A 1 151 ? 7.315 -7.499 -5.315 1.00 98.00 151 TYR A CA 1
ATOM 1218 C C . TYR A 1 151 ? 5.957 -7.024 -4.821 1.00 98.00 151 TYR A C 1
ATOM 1220 O O . TYR A 1 151 ? 5.733 -5.837 -4.587 1.00 98.00 151 TYR A O 1
ATOM 1228 N N . ALA A 1 152 ? 5.037 -7.967 -4.662 1.00 98.00 152 ALA A N 1
ATOM 1229 C CA . ALA A 1 152 ? 3.738 -7.695 -4.077 1.00 98.00 152 ALA A CA 1
ATOM 1230 C C . ALA A 1 152 ? 3.218 -8.934 -3.359 1.00 98.00 152 ALA A C 1
ATOM 1232 O O . ALA A 1 152 ? 3.260 -10.031 -3.928 1.00 98.00 152 ALA A O 1
ATOM 1233 N N . SER A 1 153 ? 2.686 -8.754 -2.153 1.00 97.81 153 SER A N 1
ATOM 1234 C CA . SER A 1 153 ? 2.184 -9.843 -1.315 1.00 97.81 153 SER A CA 1
ATOM 1235 C C . SER A 1 153 ? 0.794 -9.534 -0.773 1.00 97.81 153 SER A C 1
ATOM 1237 O O . SER A 1 153 ? 0.426 -8.382 -0.575 1.00 97.81 153 SER A O 1
ATOM 1239 N N . TYR A 1 154 ? 0.008 -10.576 -0.533 1.00 98.06 154 TYR A N 1
ATOM 1240 C CA . TYR A 1 154 ? -1.377 -10.494 -0.082 1.00 98.06 154 TYR A CA 1
ATOM 1241 C C . TYR A 1 154 ? -1.565 -11.265 1.224 1.00 98.06 154 TYR A C 1
ATOM 1243 O O . TYR A 1 154 ? -1.168 -12.427 1.314 1.00 98.06 154 TYR A O 1
ATOM 1251 N N . LEU A 1 155 ? -2.205 -10.644 2.214 1.00 98.06 155 LEU A N 1
ATOM 1252 C CA . LEU A 1 155 ? -2.599 -11.290 3.465 1.00 98.06 155 LEU A CA 1
ATOM 1253 C C . LEU A 1 155 ? -4.126 -11.220 3.615 1.00 98.06 155 LEU A C 1
ATOM 1255 O O . LEU A 1 155 ? -4.661 -10.134 3.860 1.00 98.06 155 LEU A O 1
ATOM 1259 N N . PRO A 1 156 ? -4.844 -12.350 3.482 1.00 97.44 156 PRO A N 1
ATOM 1260 C CA . PRO A 1 156 ? -6.288 -12.375 3.676 1.00 97.44 156 PRO A CA 1
ATOM 1261 C C . PRO A 1 156 ? -6.661 -12.210 5.154 1.00 97.44 156 PRO A C 1
ATOM 1263 O O . PRO A 1 156 ? -6.030 -12.819 6.018 1.00 97.44 156 PRO A O 1
ATOM 1266 N N . GLY A 1 157 ? -7.735 -11.467 5.435 1.00 95.94 157 GLY A N 1
ATOM 1267 C CA . GLY A 1 157 ? -8.377 -11.434 6.754 1.00 95.94 157 GLY A CA 1
ATOM 1268 C C . GLY A 1 157 ? -7.438 -11.032 7.893 1.00 95.94 157 GLY A C 1
ATOM 1269 O O . GLY A 1 157 ? -7.414 -11.672 8.942 1.00 95.94 157 GLY A O 1
ATOM 1270 N N . ALA A 1 158 ? -6.640 -9.985 7.689 1.00 96.88 158 ALA A N 1
ATOM 1271 C CA . ALA A 1 158 ? -5.705 -9.488 8.688 1.00 96.88 158 ALA A CA 1
ATOM 1272 C C . ALA A 1 158 ? -6.415 -8.969 9.950 1.00 96.88 158 ALA A C 1
ATOM 1274 O O . ALA A 1 158 ? -5.832 -9.009 11.033 1.00 96.88 158 ALA A O 1
ATOM 1275 N N . LEU A 1 159 ? -7.661 -8.511 9.831 1.00 97.50 159 LEU A N 1
ATOM 1276 C CA . LEU A 1 159 ? -8.493 -8.021 10.930 1.00 97.50 159 LEU A CA 1
ATOM 1277 C C . LEU A 1 159 ? -9.691 -8.952 11.169 1.00 97.50 159 LEU A C 1
ATOM 1279 O O . LEU A 1 159 ? -10.175 -9.594 10.236 1.00 97.50 159 LEU A O 1
ATOM 1283 N N . THR A 1 160 ? -10.198 -9.001 12.405 1.00 97.88 160 THR A N 1
ATOM 1284 C CA . THR A 1 160 ? -11.446 -9.727 12.713 1.00 97.88 160 THR A CA 1
ATOM 1285 C C . THR A 1 160 ? -12.656 -9.036 12.082 1.00 97.88 160 THR A C 1
ATOM 1287 O O . THR A 1 160 ? -12.580 -7.873 11.679 1.00 97.88 160 THR A O 1
ATOM 1290 N N . GLU A 1 161 ? -13.798 -9.721 12.000 1.00 97.25 161 GLU A N 1
ATOM 1291 C CA . GLU A 1 161 ? -15.022 -9.140 11.431 1.00 97.25 161 GLU A CA 1
ATOM 1292 C C . GLU A 1 161 ? -15.525 -7.938 12.248 1.00 97.25 161 GLU A C 1
ATOM 1294 O O . GLU A 1 161 ? -15.965 -6.936 11.677 1.00 97.25 161 GLU A O 1
ATOM 1299 N N . GLU A 1 162 ? -15.373 -7.985 13.573 1.00 98.25 162 GLU A N 1
ATOM 1300 C CA . GLU A 1 162 ? -15.705 -6.889 14.486 1.00 98.25 162 GLU A CA 1
ATOM 1301 C C . GLU A 1 162 ? -14.780 -5.690 14.267 1.00 98.25 162 GLU A C 1
ATOM 1303 O O . GLU A 1 162 ? -15.260 -4.565 14.127 1.00 98.25 162 GLU A O 1
ATOM 1308 N N . GLN A 1 163 ? -13.464 -5.924 14.174 1.00 98.38 163 GLN A N 1
ATOM 1309 C CA . GLN A 1 163 ? -12.485 -4.876 13.869 1.00 98.38 163 GLN A CA 1
ATOM 1310 C C . GLN A 1 163 ? -12.775 -4.243 12.509 1.00 98.38 163 GLN A C 1
ATOM 1312 O O . GLN A 1 163 ? -12.811 -3.021 12.387 1.00 98.38 163 GLN A O 1
ATOM 1317 N N . CYS A 1 164 ? -13.028 -5.066 11.491 1.00 98.31 164 CYS A N 1
ATOM 1318 C CA . CYS A 1 164 ? -13.357 -4.578 10.161 1.00 98.31 164 CYS A CA 1
ATOM 1319 C C . CYS A 1 164 ? -14.607 -3.700 10.172 1.00 98.31 164 CYS A C 1
ATOM 1321 O O . CYS A 1 164 ? -14.590 -2.625 9.584 1.00 98.31 164 CYS A O 1
ATOM 1323 N N . SER A 1 165 ? -15.677 -4.145 10.835 1.00 97.38 165 SER A N 1
ATOM 1324 C CA . SER A 1 165 ? -16.937 -3.398 10.918 1.00 97.38 165 SER A CA 1
ATOM 1325 C C . SER A 1 165 ? -16.738 -2.071 11.650 1.00 97.38 165 SER A C 1
ATOM 1327 O O . SER A 1 165 ? -17.107 -1.020 11.128 1.00 97.38 165 SER A O 1
ATOM 1329 N N . HIS A 1 166 ? -16.059 -2.106 12.800 1.00 98.00 166 HIS A N 1
ATOM 1330 C CA . HIS A 1 166 ? -15.754 -0.925 13.601 1.00 98.00 166 HIS A CA 1
ATOM 1331 C C . HIS A 1 166 ? -14.940 0.119 12.824 1.00 98.00 166 HIS A C 1
ATOM 1333 O O . HIS A 1 166 ? -15.339 1.284 12.747 1.00 98.00 166 HIS A O 1
ATOM 1339 N N . TYR A 1 167 ? -13.816 -0.279 12.218 1.00 98.25 167 TYR A N 1
ATOM 1340 C CA . TYR A 1 167 ? -12.980 0.657 11.465 1.00 98.25 167 TYR A CA 1
ATOM 1341 C C . TYR A 1 167 ? -13.638 1.097 10.168 1.00 98.25 167 TYR A C 1
ATOM 1343 O O . TYR A 1 167 ? -13.486 2.253 9.790 1.00 98.25 167 TYR A O 1
ATOM 1351 N N . PHE A 1 168 ? -14.400 0.227 9.502 1.00 97.19 168 PHE A N 1
ATOM 1352 C CA . PHE A 1 168 ? -15.144 0.614 8.311 1.00 97.19 168 PHE A CA 1
ATOM 1353 C C . PHE A 1 168 ? -16.136 1.744 8.615 1.00 97.19 168 PHE A C 1
ATOM 1355 O O . PHE A 1 168 ? -16.135 2.755 7.915 1.00 97.19 168 PHE A O 1
ATOM 1362 N N . GLU A 1 169 ? -16.946 1.602 9.665 1.00 96.31 169 GLU A N 1
ATOM 1363 C CA . GLU A 1 169 ? -17.919 2.621 10.075 1.00 96.31 169 GLU A CA 1
ATOM 1364 C C . GLU A 1 169 ? -17.230 3.902 10.545 1.00 96.31 169 GLU A C 1
ATOM 1366 O O . GLU A 1 169 ? -17.547 4.986 10.054 1.00 96.31 169 GLU A O 1
ATOM 1371 N N . THR A 1 170 ? -16.222 3.771 11.410 1.00 96.94 170 THR A N 1
ATOM 1372 C CA . THR A 1 170 ? -15.452 4.908 11.930 1.00 96.94 170 THR A CA 1
ATOM 1373 C C . THR A 1 170 ? -14.832 5.716 10.794 1.00 96.94 170 THR A C 1
ATOM 1375 O O . THR A 1 170 ? -14.986 6.933 10.741 1.00 96.94 170 THR A O 1
ATOM 1378 N N . ILE A 1 171 ? -14.167 5.058 9.845 1.00 96.31 171 ILE A N 1
ATOM 1379 C CA . ILE A 1 171 ? -13.511 5.712 8.709 1.00 96.31 171 ILE A CA 1
ATOM 1380 C C . ILE A 1 171 ? -14.533 6.332 7.759 1.00 96.31 171 ILE A C 1
ATOM 1382 O O . ILE A 1 171 ? -14.356 7.463 7.312 1.00 96.31 171 ILE A O 1
ATOM 1386 N N . ARG A 1 172 ? -15.611 5.608 7.444 1.00 93.81 172 ARG A N 1
ATOM 1387 C CA . ARG A 1 172 ? -16.664 6.107 6.556 1.00 93.81 172 ARG A CA 1
ATOM 1388 C C . ARG A 1 172 ? -17.265 7.406 7.092 1.00 93.81 172 ARG A C 1
ATOM 1390 O O . ARG A 1 172 ? -17.430 8.337 6.309 1.00 93.81 172 ARG A O 1
ATOM 1397 N N . ASP A 1 173 ? -17.555 7.457 8.390 1.00 92.94 173 ASP A N 1
ATOM 1398 C CA . ASP A 1 173 ? -18.352 8.533 8.985 1.00 92.94 173 ASP A CA 1
ATOM 1399 C C . ASP A 1 173 ? -17.510 9.691 9.539 1.00 92.94 173 ASP A C 1
ATOM 1401 O O . ASP A 1 173 ? -17.983 10.826 9.554 1.00 92.94 173 ASP A O 1
ATOM 1405 N N . SER A 1 174 ? -16.275 9.434 9.989 1.00 93.62 174 SER A N 1
ATOM 1406 C CA . SER A 1 174 ? -15.434 10.465 10.624 1.00 93.62 174 SER A CA 1
ATOM 1407 C C . SER A 1 174 ? -14.454 11.157 9.682 1.00 93.62 174 SER A C 1
ATOM 1409 O O . SER A 1 174 ? -14.027 12.274 9.973 1.00 93.62 174 SER A O 1
ATOM 1411 N N . VAL A 1 175 ? -14.079 10.525 8.565 1.00 94.75 175 VAL A N 1
ATOM 1412 C CA . VAL A 1 175 ? -13.136 11.129 7.620 1.00 94.75 175 VAL A CA 1
ATOM 1413 C C . VAL A 1 175 ? -13.840 12.248 6.846 1.00 94.75 175 VAL A C 1
ATOM 1415 O O . VAL A 1 175 ? -14.871 11.999 6.215 1.00 94.75 175 VAL A O 1
ATOM 1418 N N . PRO A 1 176 ? -13.298 13.479 6.827 1.00 92.56 176 PRO A N 1
ATOM 1419 C CA . PRO A 1 176 ? -13.813 14.547 5.984 1.00 92.56 176 PRO A CA 1
ATOM 1420 C C . PRO A 1 176 ? -13.378 14.291 4.536 1.00 92.56 176 PRO A C 1
ATOM 1422 O O . PRO A 1 176 ? -12.363 14.787 4.046 1.00 92.56 176 PRO A O 1
ATOM 1425 N N . TRP A 1 177 ? -14.155 13.447 3.864 1.00 92.06 177 TRP A N 1
ATOM 1426 C CA . TRP A 1 177 ? -13.940 13.035 2.485 1.00 92.06 177 TRP A CA 1
ATOM 1427 C C . TRP A 1 177 ? -14.055 14.210 1.510 1.00 92.06 177 TRP A C 1
ATOM 1429 O O . TRP A 1 177 ? -15.099 14.858 1.422 1.00 92.06 177 TRP A O 1
ATOM 1439 N N . GLY A 1 178 ? -13.017 14.420 0.702 1.00 87.00 178 GLY A N 1
ATOM 1440 C CA . GLY A 1 178 ? -13.069 15.290 -0.469 1.00 87.00 178 GLY A CA 1
ATOM 1441 C C . GLY A 1 178 ? -13.424 14.503 -1.729 1.00 87.00 178 GLY A C 1
ATOM 1442 O O . GLY A 1 178 ? -13.053 13.338 -1.872 1.00 87.00 178 GLY A O 1
ATOM 1443 N N . GLN A 1 179 ? -14.109 15.136 -2.681 1.00 82.31 179 GLN A N 1
ATOM 1444 C CA . GLN A 1 179 ? -14.241 14.609 -4.041 1.00 82.31 179 GLN A CA 1
ATOM 1445 C C . GLN A 1 179 ? -13.604 15.598 -5.019 1.00 82.31 179 GLN A C 1
ATOM 1447 O O . GLN A 1 179 ? -14.273 16.526 -5.471 1.00 82.31 179 GLN A O 1
ATOM 1452 N N . PRO A 1 180 ? -12.305 15.448 -5.314 1.00 77.38 180 PRO A N 1
ATOM 1453 C CA . PRO A 1 180 ? -11.612 16.393 -6.167 1.00 77.38 180 PRO A CA 1
ATOM 1454 C C . PRO A 1 180 ? -12.136 16.355 -7.603 1.00 77.38 180 PRO A C 1
ATOM 1456 O O . PRO A 1 180 ? -12.532 15.309 -8.129 1.00 77.38 180 PRO A O 1
ATOM 1459 N N . GLU A 1 181 ? -12.089 17.512 -8.254 1.00 79.06 181 GLU A N 1
ATOM 1460 C CA . GLU A 1 181 ? -12.438 17.659 -9.660 1.00 79.06 181 GLU A CA 1
ATOM 1461 C C . GLU A 1 181 ? -11.192 17.509 -10.532 1.00 79.06 181 GLU A C 1
ATOM 1463 O O . GLU A 1 181 ? -10.197 18.212 -10.374 1.00 79.06 181 GLU A O 1
ATOM 1468 N N . GLY A 1 182 ? -11.246 16.572 -11.475 1.00 71.19 182 GLY A N 1
ATOM 1469 C CA . GLY A 1 182 ? -10.276 16.489 -12.555 1.00 71.19 182 GLY A CA 1
ATOM 1470 C C . GLY A 1 182 ? -10.741 17.278 -13.779 1.00 71.19 182 GLY A C 1
ATOM 1471 O O . GLY A 1 182 ? -11.855 17.794 -13.854 1.00 71.19 182 GLY A O 1
ATOM 1472 N N . ARG A 1 183 ? -9.921 17.273 -14.834 1.00 66.06 183 ARG A N 1
ATOM 1473 C CA . ARG A 1 183 ? -10.230 17.939 -16.117 1.00 66.06 183 ARG A CA 1
ATOM 1474 C C . ARG A 1 183 ? -11.558 17.499 -16.763 1.00 66.06 183 ARG A C 1
ATOM 1476 O O . ARG A 1 183 ? -12.092 18.210 -17.609 1.00 66.06 183 ARG A O 1
ATOM 1483 N N . LEU A 1 184 ? -12.053 16.307 -16.431 1.00 71.31 184 LEU A N 1
ATOM 1484 C CA . LEU A 1 184 ? -13.277 15.719 -16.992 1.00 71.31 184 LEU A CA 1
ATOM 1485 C C . LEU A 1 184 ? -14.461 15.742 -16.011 1.00 71.31 184 LEU A C 1
ATOM 1487 O O . LEU A 1 184 ? -15.456 15.063 -16.262 1.00 71.31 184 LEU A O 1
ATOM 1491 N N . GLY A 1 185 ? -14.361 16.513 -14.926 1.00 73.12 185 GLY A N 1
ATOM 1492 C CA . GLY A 1 185 ? -15.337 16.539 -13.839 1.00 73.12 185 GLY A CA 1
ATO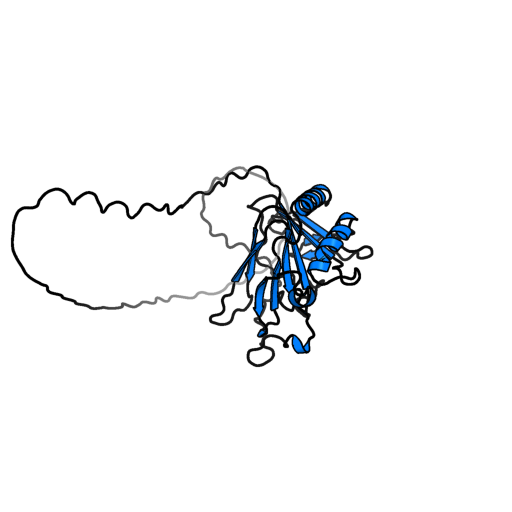M 1493 C C . GLY A 1 185 ? -14.856 15.764 -12.607 1.00 73.12 185 GLY A C 1
ATOM 1494 O O . GLY A 1 185 ? -13.662 15.459 -12.505 1.00 73.12 185 GLY A O 1
ATOM 1495 N N . PRO A 1 186 ? -15.757 15.449 -11.661 1.00 72.00 186 PRO A N 1
ATOM 1496 C CA . PRO A 1 186 ? -15.387 14.826 -10.396 1.00 72.00 186 PRO A CA 1
ATOM 1497 C C . PRO A 1 186 ? -14.700 13.481 -10.626 1.00 72.00 186 PRO A C 1
ATOM 1499 O O . PRO A 1 186 ? -15.157 12.652 -11.420 1.00 72.00 186 PRO A O 1
ATOM 1502 N N . ILE A 1 187 ? -13.597 13.255 -9.913 1.00 74.88 187 ILE A N 1
ATOM 1503 C CA . ILE A 1 187 ? -12.944 11.950 -9.901 1.00 74.88 187 ILE A CA 1
ATOM 1504 C C . ILE A 1 187 ? -13.945 10.937 -9.307 1.00 74.88 187 ILE A C 1
ATOM 1506 O O . ILE A 1 187 ? -14.628 11.245 -8.324 1.00 74.88 187 ILE A O 1
ATOM 1510 N N . PRO A 1 188 ? -14.079 9.728 -9.887 1.00 79.12 188 PRO A N 1
ATOM 1511 C CA . PRO A 1 188 ? -15.071 8.738 -9.466 1.00 79.12 188 PRO A CA 1
ATOM 1512 C C . PRO A 1 188 ? -14.631 7.989 -8.196 1.00 79.12 188 PRO A C 1
ATOM 1514 O O . PRO A 1 188 ? -14.656 6.761 -8.160 1.00 79.12 188 PRO A O 1
ATOM 1517 N N . ARG A 1 189 ? -14.165 8.728 -7.185 1.00 79.25 189 ARG A N 1
ATOM 1518 C CA . ARG A 1 189 ? -13.916 8.281 -5.812 1.00 79.25 189 ARG A CA 1
ATOM 1519 C C . ARG A 1 189 ? -13.818 9.493 -4.891 1.00 79.25 189 ARG A C 1
ATOM 1521 O O . ARG A 1 189 ? -13.419 10.574 -5.325 1.00 79.25 189 ARG A O 1
ATOM 1528 N N . LYS A 1 190 ? -14.131 9.283 -3.619 1.00 86.25 190 LYS A N 1
ATOM 1529 C CA . LYS A 1 190 ? -13.806 10.216 -2.543 1.00 86.25 190 LYS A CA 1
ATOM 1530 C C . LYS A 1 190 ? -12.415 9.892 -2.006 1.00 86.25 190 LYS A C 1
ATOM 1532 O O . LYS A 1 190 ? -12.030 8.724 -1.960 1.00 86.25 190 LYS A O 1
ATOM 1537 N N . THR A 1 191 ? -11.656 10.907 -1.622 1.00 91.19 191 THR A N 1
ATOM 1538 C CA . THR A 1 191 ? -10.297 10.751 -1.099 1.00 91.19 191 THR A CA 1
ATOM 1539 C C . THR A 1 191 ? -10.080 11.609 0.137 1.00 91.19 191 THR A C 1
ATOM 1541 O O . THR A 1 191 ? -10.735 12.637 0.318 1.00 91.19 191 THR A O 1
ATOM 1544 N N . ALA A 1 192 ? -9.156 11.172 0.980 1.00 94.00 192 ALA A N 1
ATOM 1545 C CA . ALA A 1 192 ? -8.569 11.980 2.030 1.00 94.00 192 ALA A CA 1
ATOM 1546 C C . ALA A 1 192 ? -7.074 11.667 2.090 1.00 94.00 192 ALA A C 1
ATOM 1548 O O . ALA A 1 192 ? -6.672 10.508 1.968 1.00 94.00 192 ALA A O 1
ATOM 1549 N N . TRP A 1 193 ? -6.263 12.705 2.265 1.00 94.75 193 TRP A N 1
ATOM 1550 C CA . TRP A 1 193 ? -4.834 12.574 2.495 1.00 94.75 193 TRP A CA 1
ATOM 1551 C C . TRP A 1 193 ? -4.570 12.794 3.974 1.00 94.75 193 TRP A C 1
ATOM 1553 O O . TRP A 1 193 ? -4.924 13.844 4.507 1.00 94.75 193 TRP A O 1
ATOM 1563 N N . MET A 1 194 ? -3.992 11.800 4.641 1.00 95.38 194 MET A N 1
ATOM 1564 C CA . MET A 1 194 ? -3.674 11.899 6.057 1.00 95.38 194 MET A CA 1
ATOM 1565 C C . MET A 1 194 ? -2.180 11.766 6.311 1.00 95.38 194 MET A C 1
ATOM 1567 O O . MET A 1 194 ? -1.511 10.975 5.649 1.00 95.38 194 MET A O 1
ATOM 1571 N N . THR A 1 195 ? -1.672 12.495 7.297 1.00 94.94 195 THR A N 1
ATOM 1572 C CA . THR A 1 195 ? -0.261 12.504 7.680 1.00 94.94 195 THR A CA 1
ATOM 1573 C C . THR A 1 195 ? -0.098 12.434 9.194 1.00 94.94 195 THR A C 1
ATOM 1575 O O . THR A 1 195 ? -0.982 12.799 9.974 1.00 94.94 195 THR A O 1
ATOM 1578 N N . LYS A 1 196 ? 1.063 11.959 9.635 1.00 92.56 196 LYS A N 1
ATOM 1579 C CA . LYS A 1 196 ? 1.498 12.051 11.024 1.00 92.56 196 LYS A CA 1
ATOM 1580 C C . LYS A 1 196 ? 1.586 13.520 11.441 1.00 92.56 196 LYS A C 1
ATOM 1582 O O . LYS A 1 196 ? 1.939 14.388 10.643 1.00 92.56 196 LYS A O 1
ATOM 1587 N N . GLU A 1 197 ? 1.285 13.780 12.711 1.00 93.00 197 GLU A N 1
ATOM 1588 C CA . GLU A 1 197 ? 1.385 15.116 13.297 1.00 93.00 197 GLU A CA 1
ATOM 1589 C C . GLU A 1 197 ? 2.749 15.767 13.006 1.00 93.00 197 GLU A C 1
ATOM 1591 O O . GLU A 1 197 ? 3.797 15.123 13.112 1.00 93.00 197 GLU A O 1
ATOM 1596 N N . GLY A 1 198 ? 2.715 17.043 12.613 1.00 90.62 198 GLY A N 1
ATOM 1597 C CA . GLY A 1 198 ? 3.886 17.828 12.213 1.00 90.62 198 GLY A CA 1
ATOM 1598 C C . GLY A 1 198 ? 4.201 17.813 10.711 1.00 90.62 198 GLY A C 1
ATOM 1599 O O . GLY A 1 198 ? 5.055 18.581 10.277 1.00 90.62 198 GLY A O 1
ATOM 1600 N N . CYS A 1 199 ? 3.526 16.983 9.908 1.00 89.81 199 CYS A N 1
ATOM 1601 C CA . CYS A 1 199 ? 3.698 16.956 8.456 1.00 89.81 199 CYS A CA 1
ATOM 1602 C C . CYS A 1 199 ? 2.565 17.702 7.734 1.00 89.81 199 CYS A C 1
ATOM 1604 O O . CYS A 1 199 ? 1.416 17.261 7.740 1.00 89.81 199 CYS A O 1
ATOM 1606 N N . GLU A 1 200 ? 2.919 18.791 7.050 1.00 91.25 200 GLU A N 1
ATOM 1607 C CA . GLU A 1 200 ? 2.010 19.631 6.251 1.00 91.25 200 GLU A CA 1
ATOM 1608 C C . GLU A 1 200 ? 2.179 19.401 4.735 1.00 91.25 200 GLU A C 1
ATOM 1610 O O . GLU A 1 200 ? 1.810 20.239 3.917 1.00 91.25 200 GLU A O 1
ATOM 1615 N N . CYS A 1 201 ? 2.767 18.273 4.324 1.00 88.19 201 CYS A N 1
ATOM 1616 C CA . CYS A 1 201 ? 3.009 17.995 2.910 1.00 88.19 201 CYS A CA 1
ATOM 1617 C C . CYS A 1 201 ? 1.691 17.720 2.158 1.00 88.19 201 CYS A C 1
ATOM 1619 O O . CYS A 1 201 ? 1.027 16.722 2.464 1.00 88.19 201 CYS A O 1
ATOM 1621 N N . PRO A 1 202 ? 1.329 18.523 1.138 1.00 89.56 202 PRO A N 1
ATOM 1622 C CA . PRO A 1 202 ? 0.144 18.263 0.335 1.00 89.56 202 PRO A CA 1
ATOM 1623 C C . PRO A 1 202 ? 0.366 17.065 -0.589 1.00 89.56 202 PRO A C 1
ATOM 1625 O O . PRO A 1 202 ? 1.461 16.855 -1.125 1.00 89.56 202 PRO A O 1
ATOM 1628 N N . TYR A 1 203 ? -0.697 16.301 -0.831 1.00 87.94 203 TYR A N 1
ATOM 1629 C CA . TYR A 1 203 ? -0.662 15.191 -1.775 1.00 87.94 203 TYR A CA 1
ATOM 1630 C C . TYR A 1 203 ? -1.141 15.640 -3.146 1.00 87.94 203 TYR A C 1
ATOM 1632 O O . TYR A 1 203 ? -2.279 16.079 -3.321 1.00 87.94 203 TYR A O 1
ATOM 1640 N N . ARG A 1 204 ? -0.249 15.541 -4.133 1.00 86.25 204 ARG A N 1
ATOM 1641 C CA . ARG A 1 204 ? -0.492 15.995 -5.501 1.00 86.25 204 ARG A CA 1
ATOM 1642 C C . ARG A 1 20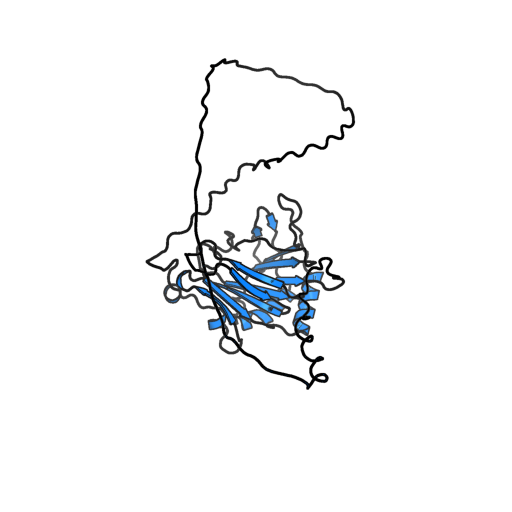4 ? -0.474 14.817 -6.455 1.00 86.25 204 ARG A C 1
ATOM 1644 O O . ARG A 1 204 ? 0.582 14.239 -6.687 1.00 86.25 204 ARG A O 1
ATOM 1651 N N . TYR A 1 205 ? -1.614 14.525 -7.068 1.00 79.25 205 TYR A N 1
ATOM 1652 C CA . TYR A 1 205 ? -1.746 13.451 -8.049 1.00 79.25 205 TYR A CA 1
ATOM 1653 C C . TYR A 1 205 ? -2.691 13.877 -9.171 1.00 79.25 205 TYR A C 1
ATOM 1655 O O . TYR A 1 205 ? -3.670 14.582 -8.946 1.00 79.25 205 TYR A O 1
ATOM 1663 N N . GLY A 1 206 ? -2.416 13.474 -10.413 1.00 72.62 206 GLY A N 1
ATOM 1664 C CA . GLY A 1 206 ? -3.348 13.690 -11.531 1.00 72.62 206 GLY A CA 1
ATOM 1665 C C . GLY A 1 206 ? -3.768 15.150 -11.792 1.00 72.62 206 GLY A C 1
ATOM 1666 O O . GLY A 1 206 ? -4.822 15.373 -12.385 1.00 72.62 206 GLY A O 1
ATOM 1667 N N . GLY A 1 207 ? -2.968 16.133 -11.359 1.00 74.88 207 GLY A N 1
ATOM 1668 C CA . GLY A 1 207 ? -3.289 17.567 -11.443 1.00 74.88 207 GLY A CA 1
ATOM 1669 C C . GLY A 1 207 ? -4.200 18.094 -10.326 1.00 74.88 207 GLY A C 1
ATOM 1670 O O . GLY A 1 207 ? -4.603 19.250 -10.381 1.00 74.88 207 GLY A O 1
ATOM 1671 N N . VAL A 1 208 ? -4.511 17.259 -9.338 1.00 81.69 208 VAL A N 1
ATOM 1672 C CA . VAL A 1 208 ? -5.247 17.587 -8.117 1.00 81.69 208 VAL A CA 1
ATOM 1673 C C . VAL A 1 208 ? -4.263 17.732 -6.963 1.00 81.69 208 VAL A C 1
ATOM 1675 O O . VAL A 1 208 ? -3.238 17.052 -6.926 1.00 81.69 208 VAL A O 1
ATOM 1678 N N . GLU A 1 209 ? -4.607 18.592 -6.014 1.00 87.94 209 GLU A N 1
ATOM 1679 C CA . GLU A 1 209 ? -3.924 18.746 -4.736 1.00 87.94 209 GLU A CA 1
ATOM 1680 C C . GLU A 1 209 ? -4.917 18.500 -3.598 1.00 87.94 209 GLU A C 1
ATOM 1682 O O . GLU A 1 209 ? -6.055 18.969 -3.652 1.00 87.94 209 GLU A O 1
ATOM 1687 N N . VAL A 1 210 ? -4.503 17.714 -2.606 1.00 89.00 210 VAL A N 1
ATOM 1688 C CA . VAL A 1 210 ? -5.291 17.376 -1.420 1.00 89.00 210 VAL A CA 1
ATOM 1689 C C . VAL A 1 210 ? -4.484 17.759 -0.186 1.00 89.00 210 VAL A C 1
ATOM 1691 O O . VAL A 1 210 ? -3.370 17.266 0.010 1.00 89.00 210 VAL A O 1
ATOM 1694 N N . GLU A 1 211 ? -5.059 18.636 0.633 1.00 91.44 211 GLU A N 1
ATOM 1695 C CA . GLU A 1 211 ? -4.449 19.083 1.885 1.00 91.44 211 GLU A CA 1
ATOM 1696 C C . GLU A 1 211 ? -4.349 17.934 2.900 1.00 91.44 211 GLU A C 1
ATOM 1698 O O . GLU A 1 211 ? -5.257 17.093 2.970 1.00 91.44 211 GLU A O 1
ATOM 1703 N N . PRO A 1 212 ? -3.262 17.882 3.689 1.00 93.75 212 PRO A N 1
ATOM 1704 C CA . PRO A 1 212 ? -3.066 16.844 4.685 1.00 93.75 212 PRO A CA 1
ATOM 1705 C C . PRO A 1 212 ? -4.002 17.022 5.877 1.00 93.75 212 PRO A C 1
ATOM 1707 O O . PRO A 1 212 ? -4.282 18.127 6.339 1.00 93.75 212 PRO A O 1
ATOM 1710 N N . GLN A 1 213 ? -4.447 15.894 6.413 1.00 94.75 213 GLN A N 1
ATOM 1711 C CA 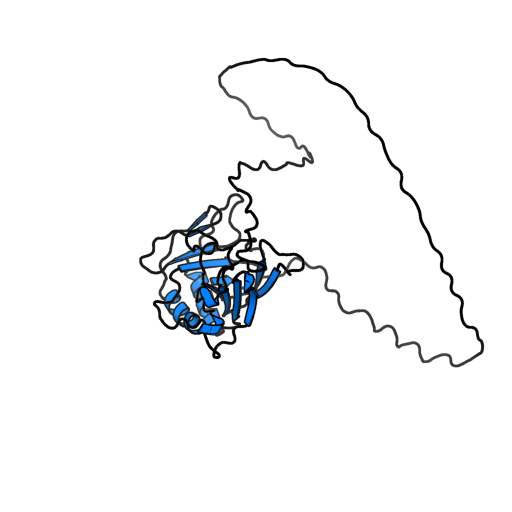. GLN A 1 213 ? -5.199 15.807 7.655 1.00 94.75 213 GLN A CA 1
ATOM 1712 C C . GLN A 1 213 ? -4.372 15.034 8.676 1.00 94.75 213 GLN A C 1
ATOM 1714 O O . GLN A 1 213 ? -3.862 13.954 8.382 1.00 94.75 213 GLN A O 1
ATOM 1719 N N . VAL A 1 214 ? -4.250 15.558 9.891 1.00 96.50 214 VAL A N 1
ATOM 1720 C CA . VAL A 1 214 ? -3.494 14.871 10.943 1.00 96.50 214 VAL A CA 1
ATOM 1721 C C . VAL A 1 214 ? -4.158 13.537 11.284 1.00 96.50 214 VAL A C 1
ATOM 1723 O O . VAL A 1 214 ? -5.384 13.457 11.380 1.00 96.50 214 VAL A O 1
ATOM 1726 N N . PHE A 1 215 ? -3.349 12.496 11.492 1.00 96.06 215 PHE A N 1
ATOM 1727 C CA . PHE A 1 215 ? -3.824 11.193 11.942 1.00 96.06 215 PHE A CA 1
ATOM 1728 C C . PHE A 1 215 ? -4.697 11.314 13.201 1.00 96.06 215 PHE A C 1
ATOM 1730 O O . PHE A 1 215 ? -4.204 11.719 14.257 1.00 96.06 215 PHE A O 1
ATOM 1737 N N . PRO A 1 216 ? -5.982 10.925 13.128 1.00 96.62 216 PRO A N 1
ATOM 1738 C CA . PRO A 1 216 ? -6.841 10.878 14.302 1.00 96.62 216 PRO A CA 1
ATOM 1739 C C . PRO A 1 216 ? -6.463 9.693 15.211 1.00 96.62 216 PRO A C 1
ATOM 1741 O O . PRO A 1 216 ? -5.818 8.746 14.751 1.00 96.62 216 PRO A O 1
ATOM 1744 N N . PRO A 1 217 ? -6.909 9.671 16.483 1.00 97.12 217 PRO A N 1
ATOM 1745 C CA . PRO A 1 217 ? -6.584 8.589 17.419 1.00 97.12 217 PRO A CA 1
ATOM 1746 C C . PRO A 1 217 ? -6.888 7.181 16.884 1.00 97.12 217 PRO A C 1
ATOM 1748 O O . PRO A 1 217 ? -6.046 6.291 16.999 1.00 97.12 217 PRO A O 1
ATOM 1751 N N . TRP A 1 218 ? -8.025 7.000 16.199 1.00 97.06 218 TRP A N 1
ATOM 1752 C CA . TRP A 1 218 ? -8.400 5.710 15.609 1.00 97.06 218 TRP A CA 1
ATOM 1753 C C . TRP A 1 218 ? -7.401 5.223 14.549 1.00 97.06 218 TRP A C 1
ATOM 1755 O O . TRP A 1 218 ? -7.249 4.017 14.368 1.00 97.06 218 TRP A O 1
ATOM 1765 N N . MET A 1 219 ? -6.697 6.127 13.852 1.00 96.94 219 MET A N 1
ATOM 1766 C CA . MET A 1 219 ? -5.673 5.749 12.870 1.00 96.94 219 MET A CA 1
ATOM 1767 C C . MET A 1 219 ? -4.469 5.140 13.580 1.00 96.94 219 MET A C 1
ATOM 1769 O O . MET A 1 219 ? -3.934 4.131 13.134 1.00 96.94 219 MET A O 1
ATOM 1773 N N . ILE A 1 220 ? -4.063 5.715 14.713 1.00 96.56 220 ILE A N 1
ATOM 1774 C CA . ILE A 1 220 ? -2.941 5.204 15.507 1.00 96.56 220 ILE A CA 1
ATOM 1775 C C . ILE A 1 220 ? -3.272 3.823 16.084 1.00 96.56 220 ILE A C 1
ATOM 1777 O O . ILE A 1 220 ? -2.420 2.936 16.083 1.00 96.56 220 ILE A O 1
ATOM 1781 N N . GLU A 1 221 ? -4.509 3.622 16.537 1.00 97.94 221 GLU A N 1
ATOM 1782 C CA . GLU A 1 221 ? -5.000 2.315 16.990 1.00 97.94 221 GLU A CA 1
ATOM 1783 C C . GLU A 1 221 ? -5.018 1.291 15.850 1.00 97.94 221 GLU A C 1
ATOM 1785 O O . GLU A 1 221 ? -4.514 0.180 16.010 1.00 97.94 221 GLU A O 1
ATOM 1790 N N . LEU A 1 222 ? -5.526 1.682 14.676 1.00 98.12 222 LEU A N 1
ATOM 1791 C CA . LEU A 1 222 ? -5.555 0.829 13.492 1.00 98.12 222 LEU A CA 1
ATOM 1792 C C . LEU A 1 222 ? -4.145 0.423 13.049 1.00 98.12 222 LEU A C 1
ATOM 1794 O O . LEU A 1 222 ? -3.901 -0.753 12.785 1.00 98.12 222 LEU A O 1
ATOM 1798 N N . LEU A 1 223 ? -3.199 1.366 13.008 1.00 97.69 223 LEU A N 1
ATOM 1799 C CA . LEU A 1 223 ? -1.795 1.067 12.724 1.00 97.69 223 LEU A CA 1
ATOM 1800 C C . LEU A 1 223 ? -1.225 0.076 13.749 1.00 97.69 223 LEU A C 1
ATOM 1802 O O . LEU A 1 223 ? -0.555 -0.874 13.355 1.00 97.69 223 LEU A O 1
ATOM 1806 N N . GLY A 1 224 ? -1.578 0.207 15.031 1.00 97.62 224 GLY A N 1
ATOM 1807 C CA . GLY A 1 224 ? -1.188 -0.747 16.075 1.00 97.62 224 GLY A CA 1
ATOM 1808 C C . GLY A 1 224 ? -1.701 -2.172 15.868 1.00 97.62 224 GLY A C 1
ATOM 1809 O O . GLY A 1 224 ? -1.071 -3.115 16.338 1.00 97.62 224 GLY A O 1
ATOM 1810 N N . LEU A 1 225 ? -2.804 -2.349 15.140 1.00 97.56 225 LEU A N 1
ATOM 1811 C CA . LEU A 1 225 ? -3.318 -3.668 14.771 1.00 97.56 225 LEU A CA 1
ATOM 1812 C C . LEU A 1 225 ? -2.687 -4.206 13.485 1.00 97.56 225 LEU A C 1
ATOM 1814 O O . LEU A 1 225 ? -2.493 -5.413 13.361 1.00 97.56 225 LEU A O 1
ATOM 1818 N N . VAL A 1 226 ? -2.411 -3.335 12.512 1.00 97.88 226 VAL A N 1
ATOM 1819 C CA . VAL A 1 226 ? -1.978 -3.741 11.167 1.00 97.88 226 VAL A CA 1
ATOM 1820 C C . VAL A 1 226 ? -0.463 -3.903 11.079 1.00 97.88 226 VAL A C 1
ATOM 1822 O O . VAL A 1 226 ? 0.003 -4.899 10.538 1.00 97.88 226 VAL A O 1
ATOM 1825 N N . MET A 1 227 ? 0.311 -2.953 11.602 1.00 97.38 227 MET A N 1
ATOM 1826 C CA . MET A 1 227 ? 1.762 -2.880 11.396 1.00 97.38 227 MET A CA 1
ATOM 1827 C C . MET A 1 227 ? 2.543 -4.085 11.948 1.00 97.38 227 MET A C 1
ATOM 1829 O O . MET A 1 227 ? 3.407 -4.583 11.222 1.00 97.38 227 MET A O 1
ATOM 1833 N N . PRO A 1 228 ? 2.194 -4.667 13.115 1.00 95.88 228 PRO A N 1
ATOM 1834 C CA . PRO A 1 228 ? 2.832 -5.906 13.573 1.00 95.88 228 PRO A CA 1
ATOM 1835 C C . PRO A 1 228 ? 2.646 -7.083 12.602 1.00 95.88 228 PRO A C 1
ATOM 1837 O O . PRO A 1 228 ? 3.526 -7.924 12.452 1.00 95.88 228 PRO A O 1
ATOM 1840 N N . LYS A 1 229 ? 1.537 -7.121 11.846 1.00 96.56 229 LYS A N 1
ATOM 1841 C CA . LYS A 1 229 ? 1.294 -8.162 10.824 1.00 96.56 229 LYS A CA 1
ATOM 1842 C C . LYS A 1 229 ? 2.213 -8.023 9.611 1.00 96.56 229 LYS A C 1
ATOM 1844 O O . LYS A 1 229 ? 2.298 -8.944 8.798 1.00 96.56 229 LYS A O 1
ATOM 1849 N N . CYS A 1 230 ? 2.872 -6.874 9.492 1.00 95.88 230 CYS A N 1
ATOM 1850 C CA . CYS A 1 230 ? 3.861 -6.556 8.475 1.00 95.88 230 CYS A CA 1
ATOM 1851 C C . CYS A 1 230 ? 5.307 -6.651 9.003 1.00 95.88 230 CYS A C 1
ATOM 1853 O O . CYS A 1 230 ? 6.227 -6.300 8.270 1.00 95.88 230 CYS A O 1
ATOM 1855 N N . GLY A 1 231 ? 5.513 -7.077 10.258 1.00 95.31 231 GLY A N 1
ATOM 1856 C CA . GLY A 1 231 ? 6.830 -7.080 10.908 1.00 95.31 231 GLY A CA 1
ATOM 1857 C C . GLY A 1 231 ? 7.331 -5.692 11.323 1.00 95.31 231 GLY A C 1
ATOM 1858 O O . GLY A 1 231 ? 8.525 -5.516 11.530 1.00 95.31 231 GLY A O 1
ATOM 1859 N N . LEU A 1 232 ? 6.436 -4.700 11.414 1.00 94.31 232 LEU A N 1
ATOM 1860 C CA . LEU A 1 232 ? 6.746 -3.325 11.818 1.00 94.31 232 LEU A CA 1
ATOM 1861 C C . LEU A 1 232 ? 6.266 -3.098 13.259 1.00 94.31 232 LEU A C 1
ATOM 1863 O O . LEU A 1 232 ? 5.198 -2.524 13.509 1.00 94.31 232 LEU A O 1
ATOM 1867 N N . ASP A 1 233 ? 7.040 -3.603 14.214 1.00 91.94 233 ASP A N 1
ATOM 1868 C CA . ASP A 1 233 ? 6.655 -3.640 15.628 1.00 91.94 233 ASP A CA 1
ATOM 1869 C C . ASP A 1 233 ? 6.841 -2.289 16.335 1.00 91.94 233 ASP A C 1
ATOM 1871 O O . ASP A 1 233 ? 6.141 -1.988 17.308 1.00 91.94 233 ASP A O 1
ATOM 1875 N N . SER A 1 234 ? 7.752 -1.437 15.851 1.00 93.75 234 SER A N 1
ATOM 1876 C CA . SER A 1 234 ? 7.983 -0.116 16.431 1.00 93.75 234 SER A CA 1
ATOM 1877 C C . SER A 1 234 ? 7.164 0.967 15.737 1.00 93.75 234 SER A C 1
ATOM 1879 O O . SER A 1 234 ? 7.176 1.110 14.518 1.00 93.75 234 SER A O 1
ATOM 1881 N N . LYS A 1 235 ? 6.555 1.860 16.529 1.00 92.94 235 LYS A N 1
ATOM 1882 C CA . LYS A 1 235 ? 5.867 3.063 16.020 1.00 92.94 235 LYS A CA 1
ATOM 1883 C C . LYS A 1 235 ? 6.756 3.979 15.173 1.00 92.94 235 LYS A C 1
ATOM 1885 O O . LYS A 1 235 ? 6.237 4.815 14.439 1.00 92.94 235 LYS A O 1
ATOM 1890 N N . ALA A 1 236 ? 8.078 3.881 15.321 1.00 91.19 236 ALA A N 1
ATOM 1891 C CA . ALA A 1 236 ? 9.026 4.640 14.511 1.00 91.19 236 ALA A CA 1
ATOM 1892 C C . ALA A 1 236 ? 9.102 4.136 13.059 1.00 91.19 236 ALA A C 1
ATOM 1894 O O . ALA A 1 236 ? 9.490 4.901 12.183 1.00 91.19 236 ALA A O 1
ATOM 1895 N N . GLU A 1 237 ? 8.723 2.881 12.818 1.00 89.56 237 GLU A N 1
ATOM 1896 C CA . GLU A 1 237 ? 8.750 2.217 11.509 1.00 89.56 237 GLU A CA 1
ATOM 1897 C C . GLU A 1 237 ? 7.400 2.309 10.788 1.00 89.56 237 GLU A C 1
ATOM 1899 O O . GLU A 1 237 ? 7.292 1.983 9.607 1.00 89.56 237 GLU A O 1
ATOM 1904 N N . TRP A 1 238 ? 6.351 2.735 11.497 1.00 94.31 238 TRP A N 1
ATOM 1905 C CA . TRP A 1 238 ? 5.014 2.850 10.930 1.00 94.31 238 TRP A CA 1
ATOM 1906 C C . TRP A 1 238 ? 4.965 3.934 9.846 1.00 94.31 238 TRP A C 1
ATOM 1908 O O . TRP A 1 238 ? 5.620 4.971 9.994 1.00 94.31 238 TRP A O 1
ATOM 1918 N N . PRO A 1 239 ? 4.139 3.746 8.800 1.00 94.19 239 PRO A N 1
ATOM 1919 C CA . PRO A 1 239 ? 3.895 4.765 7.794 1.00 94.19 239 PRO A CA 1
ATOM 1920 C C . PRO A 1 239 ? 3.486 6.096 8.425 1.00 94.19 239 PRO A C 1
ATOM 1922 O O . PRO A 1 239 ? 2.663 6.155 9.341 1.00 94.19 239 PRO A O 1
ATOM 1925 N N . ASP A 1 240 ? 4.048 7.175 7.899 1.00 93.31 240 ASP A N 1
ATOM 1926 C CA . ASP A 1 240 ? 3.789 8.546 8.336 1.00 93.31 240 ASP A CA 1
ATOM 1927 C C . ASP A 1 240 ? 2.691 9.237 7.521 1.00 93.31 240 ASP A C 1
ATOM 1929 O O . ASP A 1 240 ? 2.357 10.393 7.777 1.00 93.31 240 ASP A O 1
ATOM 1933 N N . SER A 1 241 ? 2.131 8.543 6.535 1.00 94.62 241 SER A N 1
ATOM 1934 C CA . SER A 1 241 ? 1.120 9.080 5.643 1.00 94.62 241 SER A CA 1
ATOM 1935 C C . SER A 1 241 ? 0.198 7.990 5.098 1.00 94.62 241 SER A C 1
ATOM 1937 O O . SER A 1 241 ? 0.543 6.809 5.054 1.00 94.62 241 SER A O 1
ATOM 1939 N N . CYS A 1 242 ? -1.026 8.375 4.740 1.00 96.12 242 CYS A N 1
ATOM 1940 C CA . CYS A 1 242 ? -2.059 7.469 4.258 1.00 96.12 242 CYS A CA 1
ATOM 1941 C C . CYS A 1 242 ? -2.958 8.172 3.239 1.00 96.12 242 CYS A C 1
ATOM 1943 O O . CYS A 1 242 ? -3.691 9.106 3.571 1.00 96.12 242 CYS A O 1
ATOM 1945 N N . ASN A 1 243 ? -2.951 7.671 2.002 1.00 94.62 243 ASN A N 1
ATOM 1946 C CA . ASN A 1 243 ? -3.970 8.000 1.015 1.00 94.62 243 ASN A CA 1
ATOM 1947 C C . ASN A 1 243 ? -5.196 7.096 1.225 1.00 94.62 243 ASN A C 1
ATOM 1949 O O . ASN A 1 243 ? -5.131 5.860 1.143 1.00 94.62 243 ASN A O 1
ATOM 1953 N N . MET A 1 244 ? -6.333 7.715 1.522 1.00 94.62 244 MET A N 1
ATOM 1954 C CA . MET A 1 244 ? -7.602 7.034 1.730 1.00 94.62 244 MET A CA 1
ATOM 1955 C C . MET A 1 244 ? -8.467 7.161 0.484 1.00 94.62 244 MET A C 1
ATOM 1957 O O . MET A 1 244 ? -8.590 8.242 -0.090 1.00 94.62 244 MET A O 1
ATOM 1961 N N . ASN A 1 245 ? -9.107 6.060 0.092 1.00 93.44 245 ASN A N 1
ATOM 1962 C CA . ASN A 1 245 ? -10.017 6.017 -1.043 1.00 93.44 245 ASN A CA 1
ATOM 1963 C C . ASN A 1 245 ? -11.354 5.409 -0.598 1.00 93.44 245 ASN A C 1
ATOM 1965 O O . ASN A 1 245 ? -11.414 4.277 -0.123 1.00 93.44 245 ASN A O 1
ATOM 1969 N N . LEU A 1 246 ? -12.436 6.159 -0.774 1.00 92.56 246 LEU A N 1
ATOM 1970 C CA . LEU A 1 246 ? -13.802 5.689 -0.578 1.00 92.56 246 LEU A CA 1
ATOM 1971 C C . LEU A 1 246 ? -14.454 5.563 -1.950 1.00 92.56 246 LEU A C 1
ATOM 1973 O O . LEU A 1 246 ? -14.614 6.547 -2.680 1.00 92.56 246 LEU A O 1
ATOM 1977 N N . TYR A 1 247 ? -14.839 4.339 -2.288 1.00 90.12 247 TYR A N 1
ATOM 1978 C CA . TYR A 1 247 ? -15.704 4.090 -3.429 1.00 90.12 247 TYR A CA 1
ATOM 1979 C C . TYR A 1 247 ? -17.126 3.886 -2.863 1.00 90.12 247 TYR A C 1
ATOM 1981 O O . TYR A 1 247 ? -17.318 3.257 -1.832 1.00 90.12 247 TYR A O 1
ATOM 1989 N N . GLU A 1 248 ? -18.156 4.491 -3.437 1.00 86.25 248 GLU A N 1
ATOM 1990 C CA . GLU A 1 248 ? -19.515 4.381 -2.867 1.00 86.25 248 GLU A CA 1
ATOM 1991 C C . GLU A 1 248 ? -20.294 3.231 -3.506 1.00 86.25 248 GLU A C 1
ATOM 1993 O O . GLU A 1 248 ? -21.181 2.642 -2.891 1.00 86.25 248 GLU A O 1
ATOM 1998 N N . ASP A 1 249 ? -19.921 2.868 -4.733 1.00 82.06 249 ASP A N 1
ATOM 1999 C CA . ASP A 1 249 ? -20.547 1.802 -5.494 1.00 82.06 249 ASP A CA 1
ATOM 2000 C C . ASP A 1 249 ? -19.559 1.101 -6.451 1.00 82.06 249 ASP A C 1
ATOM 2002 O O . ASP A 1 249 ? -18.344 1.329 -6.452 1.00 82.06 249 ASP A O 1
ATOM 2006 N N . GLY A 1 250 ? -20.091 0.180 -7.259 1.00 81.38 250 GLY A N 1
ATOM 2007 C CA . GLY A 1 250 ? -19.335 -0.581 -8.256 1.00 81.38 250 GLY A CA 1
ATOM 2008 C C . GLY A 1 250 ? -19.079 0.172 -9.566 1.00 81.38 250 GLY A C 1
ATOM 2009 O O . GLY A 1 250 ? -18.387 -0.360 -10.429 1.00 81.38 250 GLY A O 1
ATOM 2010 N N . GLY A 1 251 ? -19.640 1.371 -9.738 1.00 81.06 251 GLY A N 1
ATOM 2011 C CA . GLY A 1 251 ? -19.349 2.265 -10.859 1.00 81.06 251 GLY A CA 1
ATOM 2012 C C . GLY A 1 251 ? -18.080 3.090 -10.636 1.00 81.06 251 GLY A C 1
ATOM 2013 O O . GLY A 1 251 ? -17.417 3.486 -11.595 1.00 81.06 251 GLY A O 1
ATOM 2014 N N . MET A 1 252 ? -17.711 3.306 -9.375 1.00 80.69 252 MET A N 1
ATOM 2015 C CA . MET A 1 252 ? -16.476 3.977 -8.982 1.00 80.69 252 MET A CA 1
ATOM 2016 C C . MET A 1 252 ? -15.254 3.074 -9.165 1.00 80.69 252 MET A C 1
ATOM 2018 O O . MET A 1 252 ? -15.254 1.911 -8.760 1.00 80.69 252 MET A O 1
ATOM 2022 N N . SER A 1 253 ? -14.188 3.602 -9.763 1.00 82.38 253 SER A N 1
ATOM 2023 C CA . SER A 1 253 ? -12.960 2.855 -10.055 1.00 82.38 253 SER A CA 1
ATOM 2024 C C . SER A 1 253 ? -11.758 3.787 -10.152 1.00 82.38 253 SER A C 1
ATOM 2026 O O . SER A 1 253 ? -11.901 5.005 -10.270 1.00 82.38 253 SER A O 1
ATOM 2028 N N . VAL A 1 254 ? -10.563 3.208 -10.116 1.00 84.44 254 VAL A N 1
ATOM 2029 C CA . VAL A 1 254 ? -9.324 3.915 -10.421 1.00 84.44 254 VAL A CA 1
ATOM 2030 C C . VAL A 1 254 ? -8.770 3.381 -11.741 1.00 84.44 254 VAL A C 1
ATOM 2032 O O . VAL A 1 254 ? -8.765 2.175 -11.987 1.00 84.44 254 VAL A O 1
ATOM 2035 N N . GLY A 1 255 ? -8.387 4.292 -12.638 1.00 86.06 255 GLY A N 1
ATOM 2036 C CA . GLY A 1 255 ? -7.721 3.924 -13.886 1.00 86.06 255 GLY A CA 1
ATOM 2037 C C . GLY A 1 255 ? -6.298 3.428 -13.630 1.00 86.06 255 GLY A C 1
ATOM 2038 O O . GLY A 1 255 ? -5.779 3.556 -12.525 1.00 86.06 255 GLY A O 1
ATOM 2039 N N . TRP A 1 256 ? -5.647 2.893 -14.662 1.00 89.44 256 TRP A N 1
ATOM 2040 C CA . TRP A 1 256 ? -4.230 2.531 -14.579 1.00 89.44 256 TRP A CA 1
ATOM 2041 C C . TRP A 1 256 ? -3.379 3.741 -14.181 1.00 89.44 256 TRP A C 1
ATOM 2043 O O . TRP A 1 256 ? -3.447 4.777 -14.844 1.00 89.44 256 TRP A O 1
ATOM 2053 N N . HIS A 1 257 ? -2.597 3.579 -13.120 1.00 89.19 257 HIS A N 1
ATOM 2054 C CA . HIS A 1 257 ? -1.644 4.544 -12.583 1.00 89.19 257 HIS A CA 1
ATOM 2055 C C . HIS A 1 257 ? -0.536 3.784 -11.841 1.00 89.19 257 HIS A C 1
ATOM 2057 O O . HIS A 1 257 ? -0.684 2.585 -11.592 1.00 89.19 257 HIS A O 1
ATOM 2063 N N . SER A 1 258 ? 0.531 4.503 -11.510 1.00 89.56 258 SER A N 1
ATOM 2064 C CA . SER A 1 258 ? 1.523 4.116 -10.509 1.00 89.56 258 SER A CA 1
ATOM 2065 C C . SER A 1 258 ? 1.490 5.160 -9.393 1.00 89.56 258 SER A C 1
ATOM 2067 O O . SER A 1 258 ? 1.218 6.327 -9.681 1.00 89.56 258 SER A O 1
ATOM 2069 N N . ASP A 1 259 ? 1.804 4.760 -8.162 1.00 89.12 259 ASP A N 1
ATOM 2070 C CA . ASP A 1 259 ? 2.000 5.678 -7.029 1.00 89.12 259 ASP A CA 1
ATOM 2071 C C . ASP A 1 259 ? 3.438 6.235 -7.080 1.00 89.12 259 ASP A C 1
ATOM 2073 O O . ASP A 1 259 ? 4.304 5.936 -6.253 1.00 89.12 259 ASP A O 1
ATOM 2077 N N . ASP A 1 260 ? 3.734 6.961 -8.160 1.00 86.94 260 ASP A N 1
ATOM 2078 C CA . ASP A 1 260 ? 5.066 7.437 -8.539 1.00 86.94 260 ASP A CA 1
ATOM 2079 C C . ASP A 1 260 ? 5.287 8.925 -8.241 1.00 86.94 260 ASP A C 1
ATOM 2081 O O . ASP A 1 260 ? 6.199 9.564 -8.788 1.00 86.94 260 ASP A O 1
ATOM 2085 N N . GLU A 1 261 ? 4.460 9.494 -7.364 1.00 87.50 261 GLU A N 1
ATOM 2086 C CA . GLU A 1 261 ? 4.560 10.889 -6.991 1.00 87.50 261 GLU A CA 1
ATOM 2087 C C . GLU A 1 261 ? 5.954 11.197 -6.440 1.00 87.50 261 GLU A C 1
ATOM 2089 O O . GLU A 1 261 ? 6.566 10.427 -5.690 1.00 87.50 261 GLU A O 1
ATOM 2094 N N . ARG A 1 262 ? 6.453 12.398 -6.760 1.00 86.50 262 ARG A N 1
ATOM 2095 C CA . ARG A 1 262 ? 7.749 12.879 -6.256 1.00 86.50 262 ARG A CA 1
ATOM 2096 C C . ARG A 1 262 ? 7.844 12.816 -4.732 1.00 86.50 262 ARG A C 1
ATOM 2098 O O . ARG A 1 262 ? 8.947 12.737 -4.213 1.00 86.50 262 ARG A O 1
ATOM 2105 N N . LEU A 1 263 ? 6.722 12.855 -4.021 1.00 87.12 263 LEU A N 1
ATOM 2106 C CA . LEU A 1 263 ? 6.701 12.715 -2.570 1.00 87.12 263 LEU A CA 1
ATOM 2107 C C . LEU A 1 263 ? 7.275 11.362 -2.113 1.00 87.12 263 LEU A C 1
ATOM 2109 O O . LEU A 1 263 ? 8.046 11.318 -1.160 1.00 87.12 263 LEU A O 1
ATOM 2113 N N . PHE A 1 264 ? 6.960 10.275 -2.821 1.00 86.88 264 PHE A N 1
ATOM 2114 C CA . PHE A 1 264 ? 7.340 8.917 -2.424 1.00 86.88 264 PHE A CA 1
ATOM 2115 C C . PHE A 1 264 ? 8.668 8.459 -3.026 1.00 86.88 264 PHE A C 1
ATOM 2117 O O . PHE A 1 264 ? 9.342 7.604 -2.451 1.00 86.88 264 PHE A O 1
ATOM 2124 N N . GLN A 1 265 ? 9.078 9.055 -4.153 1.00 88.06 265 GLN A N 1
ATOM 2125 C CA . GLN A 1 265 ? 10.308 8.700 -4.877 1.00 88.06 265 GLN A CA 1
ATOM 2126 C C . GLN A 1 265 ? 10.324 7.239 -5.376 1.00 88.06 265 GLN A C 1
ATOM 2128 O O . GLN A 1 265 ? 11.395 6.704 -5.657 1.00 88.06 265 GLN A O 1
ATOM 2133 N N . GLY A 1 266 ? 9.156 6.602 -5.549 1.00 88.19 266 GLY A N 1
ATOM 2134 C CA . GLY A 1 266 ? 9.028 5.183 -5.931 1.00 88.19 266 GLY A CA 1
ATOM 2135 C C . GLY A 1 266 ? 9.613 4.811 -7.301 1.00 88.19 266 GLY A C 1
ATOM 2136 O O . GLY A 1 266 ? 9.807 3.638 -7.598 1.00 88.19 266 GLY A O 1
ATOM 2137 N N . LYS A 1 267 ? 9.949 5.808 -8.130 1.00 89.50 267 LYS A N 1
ATOM 2138 C CA . LYS A 1 267 ? 10.692 5.631 -9.390 1.00 89.50 267 LYS A CA 1
ATOM 2139 C C . LYS A 1 267 ? 12.210 5.524 -9.217 1.00 89.50 267 LYS A C 1
ATOM 2141 O O . LYS A 1 267 ? 12.894 5.111 -10.154 1.00 89.50 267 LYS A O 1
ATOM 2146 N N . PHE A 1 268 ? 12.742 5.924 -8.063 1.00 90.50 268 PHE A N 1
ATOM 2147 C CA . PHE A 1 268 ? 14.181 6.114 -7.844 1.00 90.50 268 PHE A CA 1
ATOM 2148 C C . PHE A 1 268 ? 14.741 5.319 -6.663 1.00 90.50 268 PHE A C 1
ATOM 2150 O O . PHE A 1 268 ? 15.955 5.143 -6.585 1.00 90.50 268 PHE A O 1
ATOM 2157 N N . ARG A 1 269 ? 13.891 4.846 -5.748 1.00 91.06 269 ARG A N 1
ATOM 2158 C CA . ARG A 1 269 ? 14.298 4.043 -4.591 1.00 91.06 269 ARG A CA 1
ATOM 2159 C C . ARG A 1 269 ? 13.249 2.996 -4.248 1.00 91.06 269 ARG A C 1
ATOM 2161 O O . ARG A 1 269 ? 12.083 3.162 -4.598 1.00 91.06 269 ARG A O 1
ATOM 2168 N N . ASP A 1 270 ? 13.679 1.986 -3.495 1.00 93.62 270 ASP A N 1
ATOM 2169 C CA . ASP A 1 270 ? 12.767 1.021 -2.894 1.00 93.62 270 ASP A CA 1
ATOM 2170 C C . ASP A 1 270 ? 11.785 1.740 -1.964 1.00 93.62 270 ASP A C 1
ATOM 2172 O O . ASP A 1 270 ? 12.182 2.557 -1.126 1.00 93.62 270 ASP A O 1
ATOM 2176 N N . ILE A 1 271 ? 10.504 1.421 -2.113 1.00 94.38 271 ILE A N 1
ATOM 2177 C CA . ILE A 1 271 ? 9.449 1.847 -1.194 1.00 94.38 271 ILE A CA 1
ATOM 2178 C C . ILE A 1 271 ? 8.588 0.652 -0.801 1.00 94.38 271 ILE A C 1
ATOM 2180 O O . ILE A 1 271 ? 8.578 -0.372 -1.484 1.00 94.38 271 ILE A O 1
ATOM 2184 N N . ILE A 1 272 ? 7.848 0.799 0.296 1.00 95.38 272 ILE A N 1
ATOM 2185 C CA . ILE A 1 272 ? 6.850 -0.167 0.747 1.00 95.38 272 ILE A CA 1
ATOM 2186 C C . ILE A 1 272 ? 5.518 0.570 0.841 1.00 95.38 272 ILE A C 1
ATOM 2188 O O . ILE A 1 272 ? 5.382 1.527 1.602 1.00 95.38 272 ILE A O 1
ATOM 2192 N N . ILE A 1 273 ? 4.533 0.117 0.072 1.00 96.94 273 ILE A N 1
ATOM 2193 C CA . ILE A 1 273 ? 3.143 0.563 0.183 1.00 96.94 273 ILE A CA 1
ATOM 2194 C C . ILE A 1 273 ? 2.346 -0.562 0.828 1.00 96.94 273 ILE A C 1
ATOM 2196 O O . ILE A 1 273 ? 2.352 -1.687 0.330 1.00 96.94 273 ILE A O 1
ATOM 2200 N N . ILE A 1 274 ? 1.633 -0.245 1.910 1.00 98.06 274 ILE A N 1
ATOM 2201 C CA . ILE A 1 274 ? 0.741 -1.170 2.615 1.00 98.06 274 ILE A CA 1
ATOM 2202 C C . ILE A 1 274 ? -0.698 -0.703 2.397 1.00 98.06 274 ILE A C 1
ATOM 2204 O O . ILE A 1 274 ? -1.105 0.361 2.864 1.00 98.06 274 ILE A O 1
ATOM 2208 N N . SER A 1 275 ? -1.485 -1.510 1.694 1.00 98.25 275 SER A N 1
ATOM 2209 C CA . SER A 1 275 ? -2.898 -1.252 1.436 1.00 98.25 275 SER A CA 1
ATOM 2210 C C . SER A 1 275 ? -3.773 -2.148 2.305 1.00 98.25 275 SER A C 1
ATOM 2212 O O . SER A 1 275 ? -3.677 -3.368 2.226 1.00 98.25 275 SER A O 1
ATOM 2214 N N . LEU A 1 276 ? -4.651 -1.540 3.105 1.00 98.50 276 LEU A N 1
ATOM 2215 C CA . LEU A 1 276 ? -5.739 -2.213 3.819 1.00 98.50 276 LEU A CA 1
ATOM 2216 C C . LEU A 1 276 ? -7.066 -1.980 3.090 1.00 98.50 276 LEU A C 1
ATOM 2218 O O . LEU A 1 276 ? -7.412 -0.837 2.778 1.00 98.50 276 LEU A O 1
ATOM 2222 N N . SER A 1 277 ? -7.827 -3.050 2.878 1.00 98.06 277 SER A N 1
ATOM 2223 C CA . SER A 1 277 ? -9.169 -3.007 2.287 1.00 98.06 277 SER A CA 1
ATOM 2224 C C . SER A 1 277 ? -10.245 -3.330 3.325 1.00 98.06 277 SER A C 1
ATOM 2226 O O . SER A 1 277 ? -10.112 -4.271 4.100 1.00 98.06 277 SER A O 1
ATOM 2228 N N . LEU A 1 278 ? -11.328 -2.555 3.340 1.00 97.69 278 LEU A N 1
ATOM 2229 C CA . LEU A 1 278 ? -12.481 -2.691 4.229 1.00 97.69 278 LEU A CA 1
ATOM 2230 C C . LEU A 1 278 ? -13.785 -2.625 3.417 1.00 97.69 278 LEU A C 1
ATOM 2232 O O . LEU A 1 278 ? -13.945 -1.828 2.490 1.00 97.69 278 LEU A O 1
ATOM 2236 N N . GLY A 1 279 ? -14.759 -3.450 3.789 1.00 95.31 279 GLY A N 1
ATOM 2237 C CA . GLY A 1 279 ? -16.057 -3.540 3.126 1.00 95.31 279 GLY A CA 1
ATOM 2238 C C . GLY A 1 279 ? -16.096 -4.546 1.969 1.00 95.31 279 GLY A C 1
ATOM 2239 O O . GLY A 1 279 ? -15.649 -5.688 2.081 1.00 95.31 279 GLY A O 1
ATOM 2240 N N . VAL A 1 280 ? -16.746 -4.166 0.867 1.00 93.31 280 VAL A N 1
ATOM 2241 C CA . VAL A 1 280 ? -17.055 -5.080 -0.245 1.00 93.31 280 VAL A CA 1
ATOM 2242 C C . VAL A 1 280 ? -15.793 -5.511 -0.999 1.00 93.31 280 VAL A C 1
ATOM 2244 O O . VAL A 1 280 ? -14.890 -4.725 -1.250 1.00 93.31 280 VAL A O 1
ATOM 2247 N N . ARG A 1 281 ? -15.758 -6.776 -1.430 1.00 94.50 281 ARG A N 1
ATOM 2248 C CA . ARG A 1 281 ? -14.633 -7.335 -2.187 1.00 94.50 281 ARG A CA 1
ATOM 2249 C C . ARG A 1 281 ? -14.480 -6.698 -3.573 1.00 94.50 281 ARG A C 1
ATOM 2251 O O . ARG A 1 281 ? -15.450 -6.591 -4.326 1.00 94.50 281 ARG A O 1
ATOM 2258 N N . ARG A 1 282 ? -13.247 -6.340 -3.938 1.00 93.25 282 ARG A N 1
ATOM 2259 C CA . ARG A 1 282 ? -12.884 -5.637 -5.177 1.00 93.25 282 ARG A CA 1
ATOM 2260 C C . ARG A 1 282 ? -11.715 -6.314 -5.876 1.00 93.25 282 ARG A C 1
ATOM 2262 O O . ARG A 1 282 ? -10.926 -7.030 -5.269 1.00 93.25 282 ARG A O 1
ATOM 2269 N N . LYS A 1 283 ? -11.631 -6.103 -7.187 1.00 95.12 283 LYS A N 1
ATOM 2270 C CA . LYS A 1 283 ? -10.523 -6.596 -8.003 1.00 95.12 283 LYS A CA 1
ATOM 2271 C C . LYS A 1 283 ? -9.400 -5.562 -7.986 1.00 95.12 283 LYS A C 1
ATOM 2273 O O . LYS A 1 283 ? -9.620 -4.440 -8.430 1.00 95.12 283 LYS A O 1
ATOM 2278 N N . PHE A 1 284 ? -8.220 -5.980 -7.552 1.00 95.75 284 PHE A N 1
ATOM 2279 C CA . PHE A 1 284 ? -6.978 -5.224 -7.637 1.00 95.75 284 PHE A CA 1
ATOM 2280 C C . PHE A 1 284 ? -6.103 -5.833 -8.737 1.00 95.75 284 PHE A C 1
ATOM 2282 O O . PHE A 1 284 ? -5.975 -7.059 -8.840 1.00 95.75 284 PHE A O 1
ATOM 2289 N N . GLU A 1 285 ? -5.548 -4.994 -9.609 1.00 96.19 285 GLU A N 1
ATOM 2290 C CA . GLU A 1 285 ? -4.758 -5.436 -10.758 1.00 96.19 285 GLU A CA 1
ATOM 2291 C C . GLU A 1 285 ? -3.419 -4.701 -10.794 1.00 96.19 285 GLU A C 1
ATOM 2293 O O . GLU A 1 285 ? -3.385 -3.476 -10.759 1.00 96.19 285 GLU A O 1
ATOM 2298 N N . LEU A 1 286 ? -2.331 -5.457 -10.931 1.00 95.69 286 LEU A N 1
ATOM 2299 C CA . LEU A 1 286 ? -0.997 -4.926 -11.212 1.00 95.69 286 LEU A CA 1
ATOM 2300 C C . LEU A 1 286 ? -0.691 -5.150 -12.686 1.00 95.69 286 LEU A C 1
ATOM 2302 O O . LEU A 1 286 ? -0.982 -6.233 -13.210 1.00 95.69 286 LEU A O 1
ATOM 2306 N N . ARG A 1 287 ? -0.098 -4.155 -13.349 1.00 94.75 287 ARG A N 1
ATOM 2307 C CA . ARG A 1 287 ? 0.284 -4.249 -14.758 1.00 94.75 287 ARG A CA 1
ATOM 2308 C C . ARG A 1 287 ? 1.717 -3.783 -14.983 1.00 94.75 287 ARG A C 1
ATOM 2310 O O . ARG A 1 287 ? 2.043 -2.659 -14.635 1.00 94.75 287 ARG A O 1
ATOM 2317 N N . LEU A 1 288 ? 2.516 -4.609 -15.654 1.00 93.75 288 LEU A N 1
ATOM 2318 C CA . LEU A 1 288 ? 3.843 -4.230 -16.138 1.00 93.75 288 LEU A CA 1
ATOM 2319 C C . LEU A 1 288 ? 3.734 -3.111 -17.183 1.00 93.75 288 LEU A C 1
ATOM 2321 O O . LEU A 1 288 ? 2.999 -3.252 -18.167 1.00 93.75 288 LEU A O 1
ATOM 2325 N N . ASN A 1 289 ? 4.492 -2.031 -16.990 1.00 90.06 289 ASN A N 1
ATOM 2326 C CA . ASN A 1 289 ? 4.576 -0.918 -17.940 1.00 90.06 289 ASN A CA 1
ATOM 2327 C C . ASN A 1 289 ? 5.297 -1.331 -19.232 1.00 90.06 289 ASN A C 1
ATOM 2329 O O . ASN A 1 289 ? 4.819 -1.042 -20.331 1.00 90.06 289 ASN A O 1
ATOM 2333 N N . TRP A 1 290 ? 6.397 -2.081 -19.102 1.00 91.06 290 TRP A N 1
ATOM 2334 C CA . TRP A 1 290 ? 7.211 -2.554 -20.226 1.00 91.06 290 TRP A CA 1
ATOM 2335 C C . TRP A 1 290 ? 7.467 -4.066 -20.136 1.00 91.06 290 TRP A C 1
ATOM 2337 O O . TRP A 1 290 ? 8.556 -4.483 -19.727 1.00 91.06 290 TRP A O 1
ATOM 2347 N N . PRO A 1 291 ? 6.468 -4.898 -20.487 1.00 91.88 291 PRO A N 1
ATOM 2348 C CA . PRO A 1 291 ? 6.653 -6.341 -20.548 1.00 91.88 291 PRO A CA 1
ATOM 2349 C C . PRO A 1 291 ? 7.604 -6.713 -21.694 1.00 91.88 291 PRO A C 1
ATOM 2351 O O . PRO A 1 291 ? 7.543 -6.126 -22.779 1.00 91.88 291 PRO A O 1
ATOM 2354 N N . ASP A 1 292 ? 8.460 -7.698 -21.455 1.00 90.38 292 ASP A N 1
ATOM 2355 C CA . ASP A 1 292 ? 9.219 -8.383 -22.497 1.00 90.38 292 ASP A CA 1
ATOM 2356 C C . ASP A 1 292 ? 8.354 -9.467 -23.171 1.00 90.38 292 ASP A C 1
ATOM 2358 O O . ASP A 1 292 ? 7.268 -9.832 -22.702 1.00 90.38 292 ASP A O 1
ATOM 2362 N N . ASP A 1 293 ? 8.817 -9.967 -24.318 1.00 89.00 293 ASP A N 1
ATOM 2363 C CA . ASP A 1 293 ? 8.076 -10.953 -25.102 1.00 89.00 293 ASP A CA 1
ATOM 2364 C C . ASP A 1 293 ? 7.797 -12.225 -24.286 1.00 89.00 293 ASP A C 1
ATOM 2366 O O . ASP A 1 293 ? 8.696 -12.865 -23.745 1.00 89.00 293 ASP A O 1
ATOM 2370 N N . GLY A 1 294 ? 6.521 -12.611 -24.223 1.00 88.12 294 GLY A N 1
ATOM 2371 C CA . GLY A 1 294 ? 6.070 -13.797 -23.490 1.00 88.12 294 GLY A CA 1
ATOM 2372 C C . GLY A 1 294 ? 5.768 -13.565 -22.006 1.00 88.12 294 GLY A C 1
ATOM 2373 O O . GLY A 1 294 ? 5.198 -14.455 -21.370 1.00 88.12 294 GLY A O 1
ATOM 2374 N N . GLU A 1 295 ? 6.054 -12.383 -21.453 1.00 90.06 295 GLU A N 1
ATOM 2375 C CA . GLU A 1 295 ? 5.657 -12.055 -20.084 1.00 90.06 295 GLU A CA 1
ATOM 2376 C C . GLU A 1 295 ? 4.144 -11.850 -19.981 1.00 90.06 295 GLU A C 1
ATOM 2378 O O . GLU A 1 295 ? 3.501 -11.224 -20.828 1.00 90.06 295 GLU A O 1
ATOM 2383 N N . ARG A 1 296 ? 3.546 -12.356 -18.897 1.00 90.00 296 ARG A N 1
ATOM 2384 C CA . ARG A 1 296 ? 2.151 -12.056 -18.569 1.00 90.00 296 ARG A CA 1
ATOM 2385 C C . ARG A 1 296 ? 2.098 -10.667 -17.927 1.00 90.00 296 ARG A C 1
ATOM 2387 O O . ARG A 1 296 ? 2.490 -10.544 -16.767 1.00 90.00 296 ARG A O 1
ATOM 2394 N N . PRO A 1 297 ? 1.532 -9.650 -18.599 1.00 90.00 297 PRO A N 1
ATOM 2395 C CA . PRO A 1 297 ? 1.663 -8.274 -18.143 1.00 90.00 297 PRO A CA 1
ATOM 2396 C C . PRO A 1 297 ? 0.782 -7.955 -16.939 1.00 90.00 297 PRO A C 1
ATOM 2398 O O . PRO A 1 297 ? 1.034 -6.958 -16.287 1.00 90.00 297 PRO A O 1
ATOM 2401 N N . VAL A 1 298 ? -0.263 -8.748 -16.657 1.00 94.81 298 VAL A N 1
ATOM 2402 C CA . VAL A 1 298 ? -1.260 -8.432 -15.621 1.00 94.81 298 VAL A CA 1
ATOM 2403 C C . VAL A 1 298 ? -1.362 -9.533 -14.567 1.00 94.81 298 VAL A C 1
ATOM 2405 O O . VAL A 1 298 ? -1.653 -10.697 -14.888 1.00 94.81 298 VAL A O 1
ATOM 2408 N N . ARG A 1 299 ? -1.215 -9.131 -13.301 1.00 94.88 299 ARG A N 1
ATOM 2409 C CA . ARG A 1 299 ? -1.528 -9.916 -12.097 1.00 94.88 299 ARG A CA 1
ATOM 2410 C C . ARG A 1 299 ? -2.819 -9.395 -11.470 1.00 94.88 299 ARG A C 1
ATOM 2412 O O . ARG A 1 299 ? -3.156 -8.224 -11.620 1.00 94.88 299 ARG A O 1
ATOM 2419 N N . ARG A 1 300 ? -3.582 -10.282 -10.831 1.00 95.75 300 ARG A N 1
ATOM 2420 C CA . ARG A 1 300 ? -4.900 -9.968 -10.263 1.00 95.75 300 ARG A CA 1
ATOM 2421 C C . ARG A 1 300 ? -5.044 -10.616 -8.902 1.00 95.75 300 ARG A C 1
ATOM 2423 O O . ARG A 1 300 ? -4.732 -11.796 -8.771 1.00 95.75 300 ARG A O 1
ATOM 2430 N N . VAL A 1 301 ? -5.597 -9.872 -7.959 1.00 95.50 301 VAL A N 1
ATOM 2431 C CA . VAL A 1 301 ? -5.992 -10.359 -6.637 1.00 95.50 301 VAL A CA 1
ATOM 2432 C C . VAL A 1 301 ? -7.356 -9.769 -6.287 1.00 95.50 301 VAL A C 1
ATOM 2434 O O . VAL A 1 301 ? -7.713 -8.679 -6.739 1.00 95.50 301 VAL A O 1
ATOM 2437 N N . MET A 1 302 ? -8.164 -10.521 -5.547 1.00 97.06 302 MET A N 1
ATOM 2438 C CA . MET A 1 302 ? -9.432 -10.022 -5.026 1.00 97.06 302 MET A CA 1
ATOM 2439 C C . MET A 1 302 ? -9.213 -9.599 -3.579 1.00 97.06 302 MET A C 1
ATOM 2441 O O . MET A 1 302 ? -8.974 -10.461 -2.743 1.00 97.06 302 MET A O 1
ATOM 2445 N N . LEU A 1 303 ? -9.315 -8.304 -3.296 1.00 97.38 303 LEU A N 1
ATOM 2446 C CA . LEU A 1 303 ? -9.175 -7.757 -1.949 1.00 97.38 303 LEU A CA 1
ATOM 2447 C C . LEU A 1 303 ? -10.558 -7.631 -1.315 1.00 97.38 303 LEU A C 1
ATOM 2449 O O . LEU A 1 303 ? -11.452 -7.005 -1.883 1.00 97.38 303 LEU A O 1
ATOM 2453 N N . GLY A 1 304 ? -10.765 -8.310 -0.196 1.00 96.56 304 GLY A N 1
ATOM 2454 C CA . GLY A 1 304 ? -11.967 -8.301 0.625 1.00 96.56 304 GLY A CA 1
ATOM 2455 C C . GLY A 1 304 ? -11.807 -7.514 1.922 1.00 96.56 304 GLY A C 1
ATOM 2456 O O . GLY A 1 304 ? -10.837 -6.792 2.131 1.00 96.56 304 GLY A O 1
ATOM 2457 N N . ASN A 1 305 ? -12.806 -7.662 2.789 1.00 98.00 305 ASN A N 1
ATOM 2458 C CA . ASN A 1 305 ? -12.851 -7.011 4.089 1.00 98.00 305 ASN A CA 1
ATOM 2459 C C . ASN A 1 305 ? -11.707 -7.494 4.994 1.00 98.00 305 ASN A C 1
ATOM 2461 O O . ASN A 1 305 ? -11.605 -8.692 5.250 1.00 98.00 305 ASN A O 1
ATOM 2465 N N . GLY A 1 306 ? -10.884 -6.566 5.478 1.00 98.06 306 GLY A N 1
ATOM 2466 C CA . GLY A 1 306 ? -9.753 -6.851 6.358 1.00 98.06 306 GLY A CA 1
ATOM 2467 C C . GLY A 1 306 ? -8.507 -7.362 5.641 1.00 98.06 306 GLY A C 1
ATOM 2468 O O . GLY A 1 306 ? -7.555 -7.746 6.312 1.00 98.06 306 GLY A O 1
ATOM 2469 N N . ASP A 1 307 ? -8.487 -7.389 4.311 1.00 98.44 307 ASP A N 1
ATOM 2470 C CA . ASP A 1 307 ? -7.334 -7.880 3.560 1.00 98.44 307 ASP A CA 1
ATOM 2471 C C . ASP A 1 307 ? -6.224 -6.824 3.475 1.00 98.44 307 ASP A C 1
ATOM 2473 O O . ASP A 1 307 ? -6.500 -5.634 3.280 1.00 98.44 307 ASP A O 1
ATOM 2477 N N . LEU A 1 308 ? -4.968 -7.278 3.545 1.00 98.44 308 LEU A N 1
ATOM 2478 C CA . LEU A 1 308 ? -3.793 -6.462 3.245 1.00 98.44 308 LEU A CA 1
ATOM 2479 C C . LEU A 1 308 ? -3.173 -6.842 1.901 1.00 98.44 308 LEU A C 1
ATOM 2481 O O . LEU A 1 308 ? -3.157 -8.007 1.502 1.00 98.44 308 LEU A O 1
ATOM 2485 N N . MET A 1 309 ? -2.612 -5.843 1.233 1.00 98.31 309 MET A N 1
ATOM 2486 C CA . MET A 1 309 ? -1.819 -5.982 0.018 1.00 98.31 309 MET A CA 1
ATOM 2487 C C . MET A 1 309 ? -0.586 -5.086 0.124 1.00 98.31 309 MET A C 1
ATOM 2489 O O . MET A 1 309 ? -0.717 -3.916 0.484 1.00 98.31 309 MET A O 1
ATOM 2493 N N . THR A 1 310 ? 0.588 -5.607 -0.216 1.00 98.12 310 THR A N 1
ATOM 2494 C CA . THR A 1 310 ? 1.827 -4.830 -0.299 1.00 98.12 310 THR A CA 1
ATOM 2495 C C . THR A 1 310 ? 2.260 -4.627 -1.741 1.00 98.12 310 THR A C 1
ATOM 2497 O O . THR A 1 310 ? 1.984 -5.450 -2.616 1.00 98.12 310 THR A O 1
ATOM 2500 N N . MET A 1 311 ? 2.942 -3.513 -1.990 1.00 97.94 311 MET A N 1
ATOM 2501 C CA . MET A 1 311 ? 3.720 -3.267 -3.202 1.00 97.94 311 MET A CA 1
ATOM 2502 C C . MET A 1 311 ? 5.080 -2.737 -2.770 1.00 97.94 311 MET A C 1
ATOM 2504 O O . MET A 1 311 ? 5.150 -1.761 -2.023 1.00 97.94 311 MET A O 1
ATOM 2508 N N . GLU A 1 312 ? 6.142 -3.406 -3.196 1.00 97.06 312 GLU A N 1
ATOM 2509 C CA . GLU A 1 312 ? 7.458 -3.289 -2.573 1.00 97.06 312 GLU A CA 1
ATOM 2510 C C . GLU A 1 312 ? 8.566 -3.200 -3.624 1.00 97.06 312 GLU A C 1
ATOM 2512 O O . GLU A 1 312 ? 8.413 -3.661 -4.764 1.00 97.06 312 GLU A O 1
ATOM 2517 N N . GLY A 1 313 ? 9.688 -2.598 -3.238 1.00 96.75 313 GLY A N 1
ATOM 2518 C CA . GLY A 1 313 ? 10.824 -2.365 -4.121 1.00 96.75 313 GLY A CA 1
ATOM 2519 C C . GLY A 1 313 ? 10.514 -1.303 -5.176 1.00 96.75 313 GLY A C 1
ATOM 2520 O O . GLY A 1 313 ? 9.994 -0.235 -4.853 1.00 96.75 313 GLY A O 1
ATOM 2521 N N . MET A 1 314 ? 10.789 -1.614 -6.443 1.00 96.19 314 MET A N 1
ATOM 2522 C CA . MET A 1 314 ? 10.626 -0.711 -7.591 1.00 96.19 314 MET A CA 1
ATOM 2523 C C . MET A 1 314 ? 9.269 -0.858 -8.300 1.00 96.19 314 MET A C 1
ATOM 2525 O O . MET A 1 314 ? 9.118 -0.428 -9.439 1.00 96.19 314 MET A O 1
ATOM 2529 N N . THR A 1 315 ? 8.259 -1.432 -7.634 1.00 95.69 315 THR A N 1
ATOM 2530 C CA . T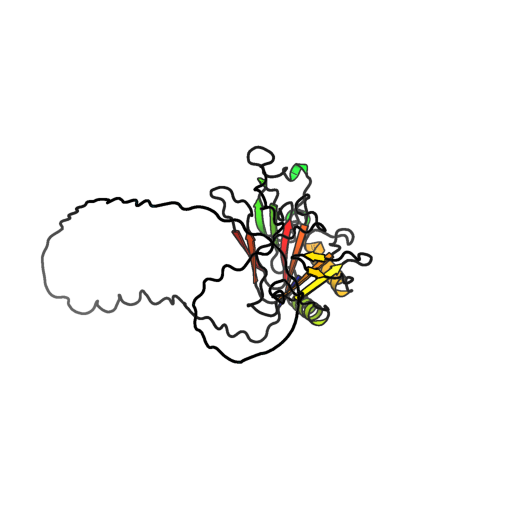HR A 1 315 ? 6.947 -1.763 -8.234 1.00 95.69 315 THR A CA 1
ATOM 2531 C C . THR A 1 315 ? 6.224 -0.566 -8.877 1.00 95.69 315 THR A C 1
ATOM 2533 O O . THR A 1 315 ? 5.410 -0.762 -9.777 1.00 95.69 315 THR A O 1
ATOM 2536 N N . GLN A 1 316 ? 6.507 0.670 -8.443 1.00 93.19 316 GLN A N 1
ATOM 2537 C CA . GLN A 1 316 ? 5.869 1.882 -8.982 1.00 93.19 316 GLN A CA 1
ATOM 2538 C C . GLN A 1 316 ? 6.570 2.464 -10.225 1.00 93.19 316 GLN A C 1
ATOM 2540 O O . GLN A 1 316 ? 6.073 3.434 -10.802 1.00 93.19 316 GLN A O 1
ATOM 2545 N N . LYS A 1 317 ? 7.709 1.898 -10.641 1.00 90.88 317 LYS A N 1
ATOM 2546 C CA . LYS A 1 317 ? 8.460 2.304 -11.836 1.00 90.88 317 LYS A CA 1
ATOM 2547 C C . LYS A 1 317 ? 7.900 1.636 -13.094 1.00 90.88 317 LYS A C 1
ATOM 2549 O O . LYS A 1 317 ? 7.535 2.378 -14.034 1.00 90.88 317 LYS A O 1
#

Solvent-accessible surface area (backbone atoms only — not comparable to full-atom values): 20801 Å² total; per-residue (Å²): 66,40,39,40,71,89,84,88,83,78,83,90,76,86,87,77,85,84,70,93,79,82,87,88,84,85,87,87,86,88,86,83,80,93,74,90,81,86,86,86,88,85,88,86,88,83,94,85,86,84,86,84,83,92,88,83,89,87,88,86,86,86,85,90,88,83,87,84,88,80,86,78,90,84,86,84,86,81,83,84,86,86,83,82,89,80,97,73,96,71,97,67,92,71,80,77,80,74,71,88,72,89,66,74,76,86,69,84,77,75,56,68,53,87,85,22,48,37,74,50,44,87,81,74,66,67,78,49,50,62,68,54,27,37,91,86,43,82,53,38,83,70,39,85,34,63,37,50,29,22,35,23,36,35,30,78,55,71,41,54,73,66,54,31,51,52,52,39,50,50,50,66,73,68,51,84,65,39,65,57,66,44,100,90,42,67,46,56,42,32,35,41,37,31,17,39,83,93,53,80,68,62,49,63,55,93,92,38,77,38,68,49,36,66,61,50,74,68,51,57,54,49,46,67,63,48,33,47,65,42,42,36,78,47,81,87,68,48,80,58,60,45,69,35,40,37,36,76,54,90,86,37,66,81,76,98,79,60,76,44,40,80,90,70,37,14,68,80,41,73,39,79,46,80,40,43,28,26,44,66,71,42,84,46,74,49,68,57,88,77,62,58,96,90,56,79,44,67,44,76,50,78,45,32,49,21,15,36,39,40,42,25,35,35,58,35,91

Mean predicted aligned error: 16.4 Å

pLDDT: mean 72.12, std 28.96, range [24.08, 98.5]

Sequence (317 aa):
IEALWREKMKPRWVINELEDRGERRGERRLLRRRSRSRGGGSPRRRSRSRRGRLGVGRLGLGRLRLRREGRDDGDDREDGDRPRRGKGKGKGKGDKDKGPRSSIPEVKPEKLCGELWEEPREKTGLQLVADMAGSGHPWQPVLQDDSRRSYASYLPGALTEEQCSHYFETIRDSVPWGQPEGRLGPIPRKTAWMTKEGCECPYRYGGVEVEPQVFPPWMIELLGLVMPKCGLDSKAEWPDSCNMNLYEDGGMSVGWHSDDERLFQGKFRDIIIISLSLGVRRKFELRLNWPDDGERPVRRVMLGNGDLMTMEGMTQK

Radius of gyration: 31.26 Å; Cα contacts (8 Å, |Δi|>4): 406; chains: 1; bounding box: 61×105×78 Å

Foldseek 3Di:
DEFEDDDDDPDPDDDDPPPPDDPPPDPPDPPDDDDDDDDDDDDDDDDDDDDDDDDDDDDDDDDDDDDDDDDDDDDDDDDDDDDDDDDDDDDDPDPPDDDDDPDPDDDDDDQPDDLANDDFCVVVVFDFLDRLLPPPFPWAWQDDDRSLQKTKTKGPQLDDPVRLVVVSVCCVPVDPWDQDAAPVGTQQWTKAKEFAPPDFDWDDDRNDTHTYDHDDPVNVVVQCSRCSSSNNNDPVSTDGIDIYIYHHDPVHDDDDAFPCDPVQVLQPWKDKDKDFHGDAKDKDKQADPDDDPPDDGITIDIHYRGMIMMIIISSRD

Secondary structure (DSSP, 8-state):
-EEE--S---------------S--SSS--SS-----------------------------------------------------------------------PPPPPPPPSBTTBSS--HHHHT---HHHHSGGGS--EEEEEETTTTEEEEEETT-S-HHHHHHHHHHHHHHS--B--EETTEE-SSEEEEEE-TT--PPEEETTEEE-EEEPPHHHHHHHHHHGGGGT--STTTS-SEEEEEEE-SSS----S-----TTT-TTTS-EEEEEEEESS-EEEEEE-SSPPTT---EEEEEE-TTEEEEEEETTT-

Nearest PDB structures (foldseek):
  8jnk-assembly1_G  TM=8.259E-01  e=1.074E-09  Homo sapiens
  8jnr-assembly1_D  TM=8.188E-01  e=1.848E-09  Homo sapiens